Protein AF-A0A5U8SWE3-F1 (afdb_monomer)

pLDDT: mean 83.58, std 8.42, range [52.34, 95.69]

Radius of gyration: 22.62 Å; Cα contacts (8 Å, |Δi|>4): 254; chains: 1; bounding box: 53×49×61 Å

InterPro domains:
  IPR004668 Anaerobic c4-dicarboxylate membrane transporter [PF03605] (1-271)
  IPR004668 Anaerobic c4-dicarboxylate membrane transporter [PTHR36106] (1-277)
  IPR004668 Anaerobic c4-dicarboxylate membrane transporter [TIGR00770] (1-278)

Organism: NCBI:txid149386

Structure (mmCIF, N/CA/C/O backbone):
data_AF-A0A5U8SWE3-F1
#
_entry.id   AF-A0A5U8SWE3-F1
#
loop_
_atom_site.group_PDB
_atom_site.id
_atom_site.type_symbol
_atom_site.label_atom_id
_atom_site.label_alt_id
_atom_site.label_comp_id
_atom_site.label_asym_id
_atom_site.label_entity_id
_atom_site.label_seq_id
_atom_site.pdbx_PDB_ins_code
_atom_site.Cartn_x
_atom_site.Cartn_y
_atom_site.Cartn_z
_atom_site.occupancy
_atom_site.B_iso_or_equiv
_atom_site.auth_seq_id
_atom_site.auth_comp_id
_atom_site.auth_asym_id
_atom_site.auth_atom_id
_atom_site.pdbx_PDB_model_num
ATOM 1 N N . THR A 1 1 ? 3.733 0.786 5.261 1.00 59.91 1 THR A N 1
ATOM 2 C CA . THR A 1 1 ? 3.456 -0.653 5.473 1.00 59.91 1 THR A CA 1
ATOM 3 C C . THR A 1 1 ? 1.971 -0.814 5.750 1.00 59.91 1 THR A C 1
ATOM 5 O O . THR A 1 1 ? 1.366 0.146 6.215 1.00 59.91 1 THR A O 1
ATOM 8 N N . GLY A 1 2 ? 1.366 -1.981 5.508 1.00 68.44 2 GLY A N 1
ATOM 9 C CA . GLY A 1 2 ? -0.046 -2.206 5.862 1.00 68.44 2 GLY A CA 1
ATOM 10 C C . GLY A 1 2 ? -0.281 -2.441 7.359 1.00 68.44 2 GLY A C 1
ATOM 11 O O . GLY A 1 2 ? -1.407 -2.628 7.799 1.00 68.44 2 GLY A O 1
ATOM 12 N N . HIS A 1 3 ? 0.768 -2.394 8.185 1.00 72.50 3 HIS A N 1
ATOM 13 C CA . HIS A 1 3 ? 0.654 -2.511 9.642 1.00 72.50 3 HIS A CA 1
ATOM 14 C C . HIS A 1 3 ? 0.093 -1.255 10.318 1.00 72.50 3 HIS A C 1
ATOM 16 O O . HIS A 1 3 ? -0.273 -1.309 11.488 1.00 72.50 3 HIS A O 1
ATOM 22 N N . VAL A 1 4 ? -0.037 -0.141 9.585 1.00 69.94 4 VAL A N 1
ATOM 23 C CA . VAL A 1 4 ? -0.706 1.073 10.087 1.00 69.94 4 VAL A CA 1
ATOM 24 C C . VAL A 1 4 ? -2.149 0.773 10.504 1.00 69.94 4 VAL A C 1
ATOM 26 O O . VAL A 1 4 ? -2.649 1.395 11.431 1.00 69.94 4 VAL A O 1
ATOM 29 N N . VAL A 1 5 ? -2.801 -0.232 9.908 1.00 83.19 5 VAL A N 1
ATOM 30 C CA . VAL A 1 5 ? -4.152 -0.650 10.309 1.00 83.19 5 VAL A CA 1
ATOM 31 C C . VAL A 1 5 ? -4.261 -1.002 11.791 1.00 83.19 5 VAL A C 1
ATOM 33 O O . VAL A 1 5 ? -5.300 -0.743 12.392 1.00 83.19 5 VAL A O 1
ATOM 36 N N . TYR A 1 6 ? -3.202 -1.527 12.416 1.00 80.00 6 TYR A N 1
ATOM 37 C CA . TYR A 1 6 ? -3.244 -1.963 13.812 1.00 80.00 6 TYR A CA 1
ATOM 38 C C . TYR A 1 6 ? -3.517 -0.817 14.786 1.00 80.00 6 TYR A C 1
ATOM 40 O O . TYR A 1 6 ? -4.146 -1.039 15.816 1.00 80.00 6 TYR A O 1
ATOM 48 N N . THR A 1 7 ? -3.128 0.414 14.443 1.00 77.12 7 THR A N 1
ATOM 49 C CA . THR A 1 7 ? -3.420 1.591 15.276 1.00 77.12 7 THR A CA 1
ATOM 50 C C . THR A 1 7 ? -4.877 2.046 15.157 1.00 77.12 7 THR A C 1
ATOM 52 O O . THR A 1 7 ? -5.377 2.742 16.036 1.00 77.12 7 THR A O 1
ATOM 55 N N . ILE A 1 8 ? -5.572 1.631 14.093 1.00 82.69 8 ILE A N 1
ATOM 56 C CA . ILE A 1 8 ? -6.956 2.011 13.782 1.00 82.69 8 ILE A CA 1
ATOM 57 C C . ILE A 1 8 ? -7.931 0.872 14.123 1.00 82.69 8 ILE A C 1
ATOM 59 O O . ILE A 1 8 ? -9.106 1.131 14.364 1.00 82.69 8 ILE A O 1
ATOM 63 N N . LEU A 1 9 ? -7.467 -0.380 14.223 1.00 85.50 9 LEU A N 1
ATOM 64 C CA . LEU A 1 9 ? -8.288 -1.537 14.607 1.00 85.50 9 LEU A CA 1
ATOM 65 C C . LEU A 1 9 ? -9.133 -1.309 15.877 1.00 85.50 9 LEU A C 1
ATOM 67 O O . LEU A 1 9 ? -10.315 -1.649 15.833 1.00 85.50 9 LEU A O 1
ATOM 71 N N . PRO A 1 10 ? -8.619 -0.696 16.967 1.00 83.00 10 PRO A N 1
ATOM 72 C CA . PRO A 1 10 ? -9.448 -0.385 18.134 1.00 83.00 10 PRO A CA 1
ATOM 73 C C . PRO A 1 10 ? -10.596 0.584 17.821 1.00 83.00 10 PRO A C 1
ATOM 75 O O . PRO A 1 10 ? -11.686 0.449 18.367 1.00 83.00 10 PRO A O 1
ATOM 78 N N . ILE A 1 11 ? -10.376 1.538 16.910 1.00 83.81 11 ILE A N 1
ATOM 79 C CA . ILE A 1 11 ? -11.398 2.497 16.464 1.00 83.81 11 ILE A CA 1
ATOM 80 C C . ILE A 1 11 ? -12.445 1.780 15.607 1.00 83.81 11 ILE A C 1
ATOM 82 O O . ILE A 1 11 ? -13.640 1.991 15.792 1.00 83.81 11 ILE A O 1
ATOM 86 N N . ILE A 1 12 ? -12.008 0.906 14.694 1.00 89.50 12 ILE A N 1
ATOM 87 C CA . ILE A 1 12 ? -12.901 0.088 13.860 1.00 89.50 12 ILE A CA 1
ATOM 88 C C . ILE A 1 12 ? -13.780 -0.801 14.742 1.00 89.50 12 ILE A C 1
ATOM 90 O O . ILE A 1 12 ? -14.986 -0.871 14.517 1.00 89.50 12 ILE A O 1
ATOM 94 N N . TYR A 1 13 ? -13.188 -1.438 15.755 1.00 88.69 13 TYR A N 1
ATOM 95 C CA . TYR A 1 13 ? -13.914 -2.240 16.734 1.00 88.69 13 TYR A CA 1
ATOM 96 C C . TYR A 1 13 ? -14.974 -1.410 17.464 1.00 88.69 13 TYR A C 1
ATOM 98 O O . TYR A 1 13 ? -16.144 -1.787 17.473 1.00 88.69 13 TYR A O 1
ATOM 106 N N . ASP A 1 14 ? -14.577 -0.264 18.024 1.00 84.94 14 ASP A N 1
ATOM 107 C CA . ASP A 1 14 ? -15.456 0.599 18.817 1.00 84.94 14 ASP A CA 1
ATOM 108 C C . ASP A 1 14 ? -16.644 1.130 17.998 1.00 84.94 14 ASP A C 1
ATOM 110 O O . ASP A 1 14 ? -17.794 1.073 18.437 1.00 84.94 14 ASP A O 1
ATOM 114 N N . VAL A 1 15 ? -16.395 1.580 16.766 1.00 88.06 15 VAL A N 1
ATOM 115 C CA . VAL A 1 15 ? -17.457 2.042 15.862 1.00 88.06 15 VAL A CA 1
ATOM 116 C C . VAL A 1 15 ? -18.375 0.888 15.458 1.00 88.06 15 VAL A C 1
ATOM 118 O O . VAL A 1 15 ? -19.592 1.068 15.423 1.00 88.06 15 VAL A O 1
ATOM 121 N N . ALA A 1 16 ? -17.829 -0.295 15.165 1.00 91.19 16 ALA A N 1
ATOM 122 C CA . ALA A 1 16 ? -18.631 -1.449 14.773 1.00 91.19 16 ALA A CA 1
ATOM 123 C C . ALA A 1 16 ? -19.549 -1.905 15.914 1.00 91.19 16 ALA A C 1
ATOM 125 O O . ALA A 1 16 ? -20.766 -1.974 15.730 1.00 91.19 16 ALA A O 1
ATOM 126 N N . ILE A 1 17 ? -18.990 -2.133 17.107 1.00 90.25 17 ILE A N 1
ATOM 127 C CA . ILE A 1 17 ? -19.740 -2.684 18.238 1.00 90.25 17 ILE A CA 1
ATOM 128 C C . ILE A 1 17 ? -20.852 -1.734 18.699 1.00 90.25 17 ILE A C 1
ATOM 130 O O . ILE A 1 17 ? -21.972 -2.177 18.951 1.00 90.25 17 ILE A O 1
ATOM 134 N N . LYS A 1 18 ? -20.601 -0.416 18.711 1.00 87.50 18 LYS A N 1
ATOM 135 C CA . LYS A 1 18 ? -21.603 0.604 19.069 1.00 87.50 18 LYS A CA 1
ATOM 136 C C . LYS A 1 18 ? -22.758 0.705 18.078 1.00 87.50 18 LYS A C 1
ATOM 138 O O . LYS A 1 18 ? -23.864 1.050 18.477 1.00 87.50 18 LYS A O 1
ATOM 143 N N . ASN A 1 19 ? -22.518 0.376 16.811 1.00 88.94 19 ASN A N 1
ATOM 144 C CA . ASN A 1 19 ? -23.557 0.294 15.785 1.00 88.94 19 ASN A CA 1
ATOM 145 C C . ASN A 1 19 ? -24.196 -1.103 15.697 1.00 88.94 19 ASN A C 1
ATOM 147 O O . ASN A 1 19 ? -24.904 -1.391 14.736 1.00 88.94 19 ASN A O 1
ATOM 151 N N . ASN A 1 20 ? -23.948 -1.980 16.678 1.00 89.31 20 ASN A N 1
ATOM 152 C CA . ASN A 1 2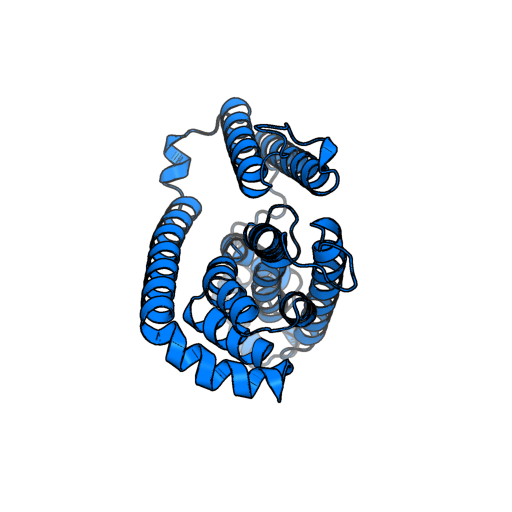0 ? -24.408 -3.369 16.691 1.00 89.31 20 ASN A CA 1
ATOM 153 C C . ASN A 1 20 ? -23.958 -4.176 15.454 1.00 89.31 20 ASN A C 1
ATOM 155 O O . ASN A 1 20 ? -24.620 -5.120 15.021 1.00 89.31 20 ASN A O 1
ATOM 159 N N . ILE A 1 21 ? -22.810 -3.808 14.880 1.00 91.56 21 ILE A N 1
ATOM 160 C CA . ILE A 1 21 ? -22.158 -4.523 13.784 1.00 91.56 21 ILE A CA 1
ATOM 161 C C . ILE A 1 21 ? -21.073 -5.408 14.388 1.00 91.56 21 ILE A C 1
ATOM 163 O O . ILE A 1 21 ? -20.239 -4.941 15.160 1.00 91.56 21 ILE A O 1
ATOM 167 N N . ARG A 1 22 ? -21.047 -6.681 13.986 1.00 93.50 22 ARG A N 1
ATOM 168 C CA . ARG A 1 22 ? -19.998 -7.633 14.366 1.00 93.50 22 ARG A CA 1
ATOM 169 C C . ARG A 1 22 ? -18.605 -7.092 13.976 1.00 93.50 22 ARG A C 1
ATOM 171 O O . ARG A 1 22 ? -18.342 -7.009 12.772 1.00 93.50 22 ARG A O 1
ATOM 178 N N . PRO A 1 23 ? -17.714 -6.747 14.929 1.00 92.19 23 PRO A N 1
ATOM 179 C CA . PRO A 1 23 ? -16.412 -6.130 14.639 1.00 92.19 23 PRO A CA 1
ATOM 180 C C . PRO A 1 23 ? -15.492 -6.953 13.734 1.00 92.19 23 PRO A C 1
ATOM 182 O O . PRO A 1 23 ? -14.748 -6.397 12.927 1.00 92.19 23 PRO A O 1
ATOM 185 N N . GLU A 1 24 ? -15.585 -8.280 13.798 1.00 91.44 24 GLU A N 1
ATOM 186 C CA . GLU A 1 24 ? -14.810 -9.215 12.982 1.00 91.44 24 GLU A CA 1
ATOM 187 C C . GLU A 1 24 ? -15.003 -8.962 11.478 1.00 91.44 24 GLU A C 1
ATOM 189 O O . GLU A 1 24 ? -14.089 -9.224 10.693 1.00 91.44 24 GLU A O 1
ATOM 194 N N . ARG A 1 25 ? -16.165 -8.418 11.072 1.00 93.62 25 ARG A N 1
ATOM 195 C CA . ARG A 1 25 ? -16.480 -8.097 9.674 1.00 93.62 25 ARG A CA 1
ATOM 196 C C . ARG A 1 25 ? -15.594 -6.952 9.140 1.00 93.62 25 ARG A C 1
ATOM 198 O O . ARG A 1 25 ? -14.780 -7.205 8.243 1.00 93.62 25 ARG A O 1
ATOM 205 N N . PRO A 1 26 ? -15.678 -5.707 9.652 1.00 92.69 26 PRO A N 1
ATOM 206 C CA . PRO A 1 26 ? -14.843 -4.613 9.163 1.00 92.69 26 PRO A CA 1
ATOM 207 C C . PRO A 1 26 ? -13.369 -4.771 9.544 1.00 92.69 26 PRO A C 1
ATOM 209 O O . PRO A 1 26 ? -12.508 -4.383 8.757 1.00 92.69 26 PRO A O 1
ATOM 212 N N . MET A 1 27 ? -13.044 -5.375 10.694 1.00 91.38 27 MET A N 1
ATOM 213 C CA . MET A 1 27 ? -11.648 -5.564 11.099 1.00 91.38 27 MET A CA 1
ATOM 214 C C . MET A 1 27 ? -10.898 -6.462 10.112 1.00 91.38 27 MET A C 1
ATOM 216 O O . MET A 1 27 ? -9.855 -6.052 9.605 1.00 91.38 27 MET A O 1
ATOM 220 N N . ALA A 1 28 ? -11.457 -7.623 9.749 1.00 90.25 28 ALA A N 1
ATOM 221 C CA . ALA A 1 28 ? -10.824 -8.525 8.786 1.00 90.25 28 ALA A CA 1
ATOM 222 C C . ALA A 1 28 ? -10.624 -7.864 7.410 1.00 90.25 28 ALA A C 1
ATOM 224 O O . ALA A 1 28 ? -9.530 -7.928 6.846 1.00 90.25 28 ALA A O 1
ATOM 225 N N . ALA A 1 29 ? -11.653 -7.185 6.890 1.00 91.44 29 ALA A N 1
ATOM 226 C CA . ALA A 1 29 ? -11.573 -6.488 5.607 1.00 91.44 29 ALA A CA 1
ATOM 227 C C . ALA A 1 29 ? -10.540 -5.347 5.638 1.00 91.44 29 ALA A C 1
ATOM 229 O O . ALA A 1 29 ? -9.754 -5.204 4.703 1.00 91.44 29 ALA A O 1
ATOM 230 N N . SER A 1 30 ? -10.481 -4.577 6.731 1.00 91.75 30 SER A N 1
ATOM 231 C CA . SER A 1 30 ? -9.529 -3.470 6.885 1.00 91.75 30 SER A CA 1
ATOM 232 C C . SER A 1 30 ? -8.072 -3.931 6.907 1.00 91.75 30 SER A C 1
ATOM 234 O O . SER A 1 30 ? -7.213 -3.277 6.315 1.00 91.75 30 SER A O 1
ATOM 236 N N . THR A 1 31 ? -7.779 -5.076 7.536 1.00 88.69 31 THR A N 1
ATOM 237 C CA . THR A 1 31 ? -6.419 -5.625 7.585 1.00 88.69 31 THR A CA 1
ATOM 238 C C . THR A 1 31 ? -5.931 -6.012 6.195 1.00 88.69 31 THR A C 1
ATOM 240 O O . THR A 1 31 ? -4.808 -5.676 5.823 1.00 88.69 31 THR A O 1
ATOM 243 N N . ILE A 1 32 ? -6.784 -6.665 5.402 1.00 88.19 32 ILE A N 1
ATOM 244 C CA . ILE A 1 32 ? -6.458 -7.012 4.016 1.00 88.19 32 ILE A CA 1
ATOM 245 C C . ILE A 1 32 ? -6.346 -5.751 3.156 1.00 88.19 32 ILE A C 1
ATOM 247 O O . ILE A 1 32 ? -5.344 -5.572 2.465 1.00 88.19 32 ILE A O 1
ATOM 251 N N . GLY A 1 33 ? -7.311 -4.834 3.260 1.00 89.69 33 GLY A N 1
ATOM 252 C CA . GLY A 1 33 ? -7.307 -3.579 2.509 1.00 89.69 33 GLY A CA 1
ATOM 253 C C . GLY A 1 33 ? -6.069 -2.724 2.778 1.00 89.69 33 GLY A C 1
ATOM 254 O O . GLY A 1 33 ? -5.515 -2.142 1.851 1.00 89.69 33 GLY A O 1
ATOM 255 N N . SER A 1 34 ? -5.561 -2.702 4.015 1.00 88.12 34 SER A N 1
ATOM 256 C CA . SER A 1 34 ? -4.336 -1.964 4.340 1.00 88.12 34 SER A CA 1
ATOM 257 C C . SER A 1 34 ? -3.087 -2.545 3.675 1.00 88.12 34 SER A C 1
ATOM 259 O O . SER A 1 34 ? -2.194 -1.789 3.293 1.00 88.12 34 SER A O 1
ATOM 261 N N . GLN A 1 35 ? -3.031 -3.867 3.484 1.00 84.75 35 GLN A N 1
ATOM 262 C CA . GLN A 1 35 ? -1.939 -4.500 2.742 1.00 84.75 35 GLN A CA 1
ATOM 263 C C . GLN A 1 35 ? -2.067 -4.251 1.236 1.00 84.75 35 GLN A C 1
ATOM 265 O O . GLN A 1 35 ? -1.078 -3.907 0.595 1.00 84.75 35 GLN A O 1
ATOM 270 N N . MET A 1 36 ? -3.281 -4.342 0.683 1.00 86.25 36 MET A N 1
ATOM 271 C CA . MET A 1 36 ? -3.533 -4.037 -0.731 1.00 86.25 36 MET A CA 1
ATOM 272 C C . MET A 1 36 ? -3.267 -2.560 -1.061 1.00 86.25 36 MET A C 1
ATOM 274 O O . MET A 1 36 ? -2.755 -2.235 -2.127 1.00 86.25 36 MET A O 1
ATOM 278 N N . GLY A 1 37 ? -3.507 -1.651 -0.112 1.00 86.88 37 GLY A N 1
ATOM 279 C CA . GLY A 1 37 ? -3.213 -0.225 -0.265 1.00 86.88 37 GLY A CA 1
ATOM 280 C C . GLY A 1 37 ? -1.735 0.096 -0.524 1.00 86.88 37 GLY A C 1
ATOM 281 O O . GLY A 1 37 ? -1.427 1.193 -0.988 1.00 86.88 37 GLY A O 1
ATOM 282 N N . ILE A 1 38 ? -0.812 -0.844 -0.274 1.00 83.75 38 ILE A N 1
ATOM 283 C CA . ILE A 1 38 ? 0.605 -0.674 -0.614 1.00 83.75 38 ILE A CA 1
ATOM 284 C C . ILE A 1 38 ? 0.779 -0.545 -2.129 1.00 83.75 38 ILE A C 1
ATOM 286 O O . ILE A 1 38 ? 1.538 0.312 -2.559 1.00 83.75 38 ILE A O 1
ATOM 290 N N . ILE A 1 39 ? 0.098 -1.339 -2.952 1.00 83.62 39 ILE A N 1
ATOM 291 C CA . ILE A 1 39 ? 0.295 -1.318 -4.415 1.00 83.62 39 ILE A CA 1
ATOM 292 C C . ILE A 1 39 ? -0.579 -0.275 -5.129 1.00 83.62 39 ILE A C 1
ATOM 294 O O . ILE A 1 39 ? -0.318 0.078 -6.276 1.00 83.62 39 ILE A O 1
ATOM 298 N N . ALA A 1 40 ? -1.570 0.286 -4.434 1.00 87.88 40 ALA A N 1
ATOM 299 C CA . ALA A 1 40 ? -2.480 1.314 -4.948 1.00 87.88 40 ALA A CA 1
ATOM 300 C C . ALA A 1 40 ? -2.079 2.752 -4.568 1.00 87.88 40 ALA A C 1
ATOM 302 O O . ALA A 1 40 ? -2.897 3.667 -4.653 1.00 87.88 40 ALA A O 1
ATOM 303 N N . SER A 1 41 ? -0.850 2.971 -4.091 1.00 86.69 41 SER A N 1
ATOM 304 C CA . SER A 1 41 ? -0.420 4.274 -3.576 1.00 86.69 41 SER A CA 1
ATOM 305 C C . SER A 1 41 ? 0.700 4.897 -4.414 1.00 86.69 41 SER A C 1
ATOM 307 O O . SER A 1 41 ? 1.705 4.230 -4.674 1.00 86.69 41 SER A O 1
ATOM 309 N N . PRO A 1 42 ? 0.604 6.197 -4.761 1.00 80.88 42 PRO A N 1
ATOM 310 C CA . PRO A 1 42 ? 1.641 6.887 -5.524 1.00 80.88 42 PRO A CA 1
ATOM 311 C C . PRO A 1 42 ? 2.937 7.121 -4.729 1.00 80.88 42 PRO A C 1
ATOM 313 O O . PRO A 1 42 ? 3.993 7.374 -5.297 1.00 80.88 42 PRO A O 1
ATOM 316 N N . VAL A 1 43 ? 2.886 7.024 -3.403 1.00 82.06 43 VAL A N 1
ATOM 317 C CA . VAL A 1 43 ? 4.071 7.136 -2.536 1.00 82.06 43 VAL A CA 1
ATOM 318 C C . VAL A 1 43 ? 4.617 5.768 -2.126 1.00 82.06 43 VAL A C 1
ATOM 320 O O . VAL A 1 43 ? 5.445 5.660 -1.223 1.00 82.06 43 VAL A O 1
ATOM 323 N N . SER A 1 44 ? 4.141 4.697 -2.763 1.00 84.75 44 SER A N 1
ATOM 324 C CA . SER A 1 44 ? 4.581 3.346 -2.453 1.00 84.75 44 SER A CA 1
ATOM 325 C C . SER A 1 44 ? 5.936 3.030 -3.060 1.00 84.75 44 SER A C 1
ATOM 327 O O . SER A 1 44 ? 6.122 3.066 -4.277 1.00 84.75 44 SER A O 1
ATOM 329 N N . VAL A 1 45 ? 6.857 2.606 -2.198 1.00 77.81 45 VAL A N 1
ATOM 330 C CA . VAL A 1 45 ? 8.155 2.079 -2.623 1.00 77.81 45 VAL A CA 1
ATOM 331 C C . VAL A 1 45 ? 7.977 0.851 -3.517 1.00 77.81 45 VAL A C 1
ATOM 333 O O . VAL A 1 45 ? 8.680 0.751 -4.506 1.00 77.81 45 VAL A O 1
ATOM 336 N N . ALA A 1 46 ? 7.012 -0.038 -3.245 1.00 82.19 46 ALA A N 1
ATOM 337 C CA . ALA A 1 46 ? 6.798 -1.233 -4.069 1.00 82.19 46 ALA A CA 1
ATOM 338 C C . ALA A 1 46 ? 6.420 -0.875 -5.519 1.00 82.19 46 ALA A C 1
ATOM 340 O O . ALA A 1 46 ? 7.019 -1.394 -6.457 1.00 82.19 46 ALA A O 1
ATOM 341 N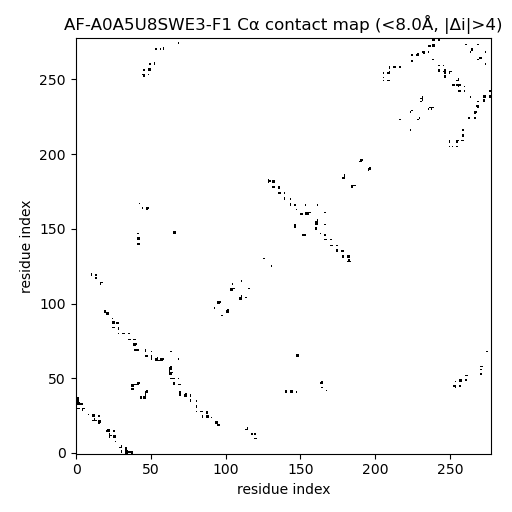 N . VAL A 1 47 ? 5.488 0.071 -5.691 1.00 86.06 47 VAL A N 1
ATOM 342 C CA . VAL A 1 47 ? 5.051 0.578 -7.007 1.00 86.06 47 VAL A CA 1
ATOM 343 C C . VAL A 1 47 ? 6.223 1.219 -7.745 1.00 86.06 47 VAL A C 1
ATOM 345 O O . VAL A 1 47 ? 6.481 0.926 -8.908 1.00 86.06 47 VAL A O 1
ATOM 348 N N . VAL A 1 48 ? 6.968 2.082 -7.058 1.00 82.12 48 VAL A N 1
ATOM 349 C CA . VAL A 1 48 ? 8.068 2.842 -7.659 1.00 82.12 48 VAL A CA 1
ATOM 350 C C . VAL A 1 48 ? 9.251 1.944 -8.004 1.00 82.12 48 VAL A C 1
ATOM 352 O O . VAL A 1 48 ? 9.851 2.115 -9.063 1.00 82.12 48 VAL A O 1
ATOM 355 N N . SER A 1 49 ? 9.569 0.977 -7.144 1.00 81.75 49 SER A N 1
ATOM 356 C CA . SER A 1 49 ? 10.583 -0.043 -7.405 1.00 81.75 49 SER A CA 1
ATOM 357 C C . SER A 1 49 ? 10.214 -0.879 -8.623 1.00 81.75 49 SER A C 1
ATOM 359 O O . SER A 1 49 ? 11.072 -1.080 -9.473 1.00 81.75 49 SER A O 1
ATOM 361 N N . LEU A 1 50 ? 8.952 -1.295 -8.759 1.00 86.31 50 LEU A N 1
ATOM 362 C CA . LEU A 1 50 ? 8.506 -2.051 -9.927 1.00 86.31 50 LEU A CA 1
ATOM 363 C C . LEU A 1 50 ? 8.630 -1.241 -11.224 1.00 86.31 50 LEU A C 1
ATOM 365 O O . LEU A 1 50 ? 9.180 -1.737 -12.202 1.00 86.31 50 LEU A O 1
ATOM 369 N N . VAL A 1 51 ? 8.183 0.020 -11.227 1.00 85.50 51 VAL A N 1
ATOM 370 C CA . VAL A 1 51 ? 8.329 0.915 -12.393 1.00 85.50 51 VAL A CA 1
ATOM 371 C C . VAL A 1 51 ? 9.801 1.122 -12.744 1.00 85.50 51 VAL A C 1
ATOM 373 O O . VAL A 1 51 ? 10.150 1.136 -13.919 1.00 85.50 51 VAL A O 1
ATOM 376 N N . ALA A 1 52 ? 10.676 1.255 -11.744 1.00 82.31 52 ALA A N 1
ATOM 377 C CA . ALA A 1 52 ? 12.112 1.382 -11.970 1.00 82.31 52 ALA A CA 1
ATOM 378 C C . ALA A 1 52 ? 12.726 0.094 -12.547 1.00 82.31 52 ALA A C 1
ATOM 380 O O . ALA A 1 52 ? 13.493 0.172 -13.499 1.00 82.31 52 ALA A O 1
ATOM 381 N N . MET A 1 53 ? 12.358 -1.079 -12.019 1.00 83.94 53 MET A N 1
ATOM 382 C CA . MET A 1 53 ? 12.830 -2.387 -12.501 1.00 83.94 53 MET A CA 1
ATOM 383 C C . MET A 1 53 ? 12.366 -2.690 -13.929 1.00 83.94 53 MET A C 1
ATOM 385 O O . MET A 1 53 ? 13.072 -3.360 -14.674 1.00 83.94 53 MET A O 1
ATOM 389 N N . LEU A 1 54 ? 11.191 -2.189 -14.316 1.00 84.38 54 LEU A N 1
ATOM 390 C CA . LEU A 1 54 ? 10.636 -2.334 -15.662 1.00 84.38 54 LEU A CA 1
ATOM 391 C C . LEU A 1 54 ? 10.990 -1.161 -16.593 1.00 84.38 54 LEU A C 1
ATOM 393 O O . LEU A 1 54 ? 10.559 -1.155 -17.744 1.00 84.38 54 LEU A O 1
ATOM 397 N N . GLY A 1 55 ? 11.754 -0.170 -16.122 1.00 77.25 55 GLY A N 1
ATOM 398 C CA . GLY A 1 55 ? 11.987 1.089 -16.836 1.00 77.25 55 GLY A CA 1
ATOM 399 C C . GLY A 1 55 ? 12.677 0.915 -18.189 1.00 77.25 55 GLY A C 1
ATOM 400 O O . GLY A 1 55 ? 12.328 1.604 -19.147 1.00 77.25 55 GLY A O 1
ATOM 401 N N . ASP A 1 56 ? 13.588 -0.053 -18.291 1.00 72.75 56 ASP A N 1
ATOM 402 C CA . ASP A 1 56 ? 14.325 -0.359 -19.523 1.00 72.75 56 ASP A CA 1
ATOM 403 C C . ASP A 1 56 ? 13.575 -1.328 -20.452 1.00 72.75 56 ASP A C 1
ATOM 405 O O . ASP A 1 56 ? 14.047 -1.636 -21.547 1.00 72.75 56 ASP A O 1
ATOM 409 N N . VAL A 1 57 ? 12.389 -1.799 -20.049 1.00 76.62 57 VAL A N 1
ATOM 410 C CA . VAL A 1 57 ? 11.613 -2.775 -20.813 1.00 76.62 57 VAL A CA 1
ATOM 411 C C . VAL A 1 57 ? 10.391 -2.121 -21.446 1.00 76.62 57 VAL A C 1
ATOM 413 O O . VAL A 1 57 ? 9.680 -1.326 -20.831 1.00 76.62 57 VAL A O 1
ATOM 416 N N . THR A 1 58 ? 10.129 -2.468 -22.706 1.00 75.62 58 THR A N 1
ATOM 417 C CA . THR A 1 58 ? 8.950 -1.986 -23.430 1.00 75.62 58 THR A CA 1
ATOM 418 C C . THR A 1 58 ? 7.860 -3.052 -23.454 1.00 75.62 58 THR A C 1
ATOM 420 O O . THR A 1 58 ? 8.100 -4.217 -23.765 1.00 75.62 58 THR A O 1
ATOM 423 N N . ILE A 1 59 ? 6.632 -2.644 -23.140 1.00 73.94 59 ILE A N 1
ATOM 424 C CA . ILE A 1 59 ? 5.416 -3.443 -23.286 1.00 73.94 59 ILE A CA 1
ATOM 425 C C . ILE A 1 59 ? 4.683 -2.878 -24.502 1.00 73.94 59 ILE A C 1
ATOM 427 O O . ILE A 1 59 ? 4.263 -1.722 -24.496 1.00 73.94 59 ILE A O 1
ATOM 431 N N . ASN A 1 60 ? 4.563 -3.664 -25.576 1.00 69.88 60 ASN A N 1
ATOM 432 C CA . ASN A 1 60 ? 3.957 -3.226 -26.844 1.00 69.88 60 ASN A CA 1
ATOM 433 C C . ASN A 1 60 ? 4.564 -1.917 -27.401 1.00 69.88 60 ASN A C 1
ATOM 435 O O . ASN A 1 60 ? 3.847 -1.048 -27.896 1.00 69.88 60 ASN A O 1
ATOM 439 N N . GLY A 1 61 ? 5.887 -1.752 -27.285 1.00 70.94 61 GLY A N 1
ATOM 440 C CA . GLY A 1 61 ? 6.603 -0.568 -27.778 1.00 70.94 61 GLY A CA 1
ATOM 441 C C . GLY A 1 61 ? 6.465 0.687 -26.908 1.00 70.94 61 GLY A C 1
ATOM 442 O O . GLY A 1 61 ? 6.936 1.749 -27.307 1.00 70.94 61 GLY A O 1
ATOM 443 N N . LYS A 1 62 ? 5.846 0.590 -25.723 1.00 75.69 62 LYS A N 1
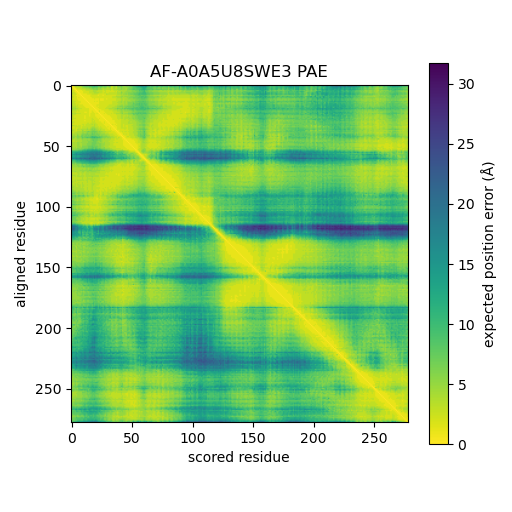ATOM 444 C CA . LYS A 1 62 ? 5.779 1.673 -24.731 1.00 75.69 62 LYS A CA 1
ATOM 445 C C . LYS A 1 62 ? 6.487 1.272 -23.443 1.00 75.69 62 LYS A C 1
ATOM 447 O O . LYS A 1 62 ? 6.353 0.140 -22.987 1.00 75.69 62 LYS A O 1
ATOM 452 N N . HIS A 1 63 ? 7.216 2.205 -22.842 1.00 78.94 63 HIS A N 1
ATOM 453 C CA . HIS A 1 63 ? 7.713 2.029 -21.480 1.00 78.94 63 HIS A CA 1
ATOM 454 C C . HIS A 1 63 ? 6.546 2.116 -20.503 1.00 78.94 63 HIS A C 1
ATOM 456 O O . HIS A 1 63 ? 5.669 2.966 -20.666 1.00 78.94 63 HIS A O 1
ATOM 462 N N . LEU A 1 64 ? 6.547 1.253 -19.489 1.00 81.38 64 LEU A N 1
ATOM 463 C CA . LEU A 1 64 ? 5.568 1.335 -18.416 1.00 81.38 64 LEU A CA 1
ATOM 464 C C . LEU A 1 64 ? 5.806 2.628 -17.632 1.00 81.38 64 LEU A C 1
ATOM 466 O O . LEU A 1 64 ? 6.836 2.781 -16.973 1.00 81.38 64 LEU A O 1
ATOM 470 N N . SER A 1 65 ? 4.862 3.564 -17.691 1.00 81.69 65 SER A N 1
ATOM 471 C CA . SER A 1 65 ? 4.936 4.746 -16.845 1.00 81.69 65 SER A CA 1
ATOM 472 C C . SER A 1 65 ? 4.402 4.450 -15.446 1.00 81.69 65 SER A C 1
ATOM 474 O O . SER A 1 65 ? 3.621 3.528 -15.206 1.00 81.69 65 SER A O 1
ATOM 476 N N . PHE A 1 66 ? 4.792 5.301 -14.503 1.00 82.19 66 PHE A N 1
ATOM 477 C CA . PHE A 1 66 ? 4.243 5.294 -13.153 1.00 82.19 66 PHE A CA 1
ATOM 478 C C . PHE A 1 66 ? 2.712 5.450 -13.135 1.00 82.19 66 PHE A C 1
ATOM 480 O O . PHE A 1 66 ? 2.032 4.814 -12.331 1.00 82.19 66 PHE A O 1
ATOM 487 N N . VAL A 1 67 ? 2.167 6.254 -14.053 1.00 84.81 67 VAL A N 1
ATOM 488 C CA . VAL A 1 67 ? 0.721 6.468 -14.184 1.00 84.81 67 VAL A CA 1
ATOM 489 C C . VAL A 1 67 ? 0.030 5.220 -14.723 1.00 84.81 67 VAL A C 1
ATOM 491 O O . VAL A 1 67 ? -1.026 4.862 -14.211 1.00 84.81 67 VAL A O 1
ATOM 494 N N . ASP A 1 68 ? 0.634 4.533 -15.696 1.00 87.06 68 ASP A N 1
ATOM 495 C CA . ASP A 1 68 ? 0.065 3.308 -16.272 1.00 87.06 68 ASP A CA 1
ATOM 496 C C . ASP A 1 68 ? -0.084 2.216 -15.211 1.00 87.06 68 ASP A C 1
ATOM 498 O O . ASP A 1 68 ? -1.132 1.580 -15.117 1.00 87.06 68 ASP A O 1
ATOM 502 N N . LEU A 1 69 ? 0.937 2.037 -14.364 1.00 87.00 69 LEU A N 1
ATOM 503 C CA . LEU A 1 69 ? 0.871 1.061 -13.280 1.00 87.00 69 LEU A CA 1
ATOM 504 C C . LEU A 1 69 ? -0.240 1.417 -12.282 1.00 87.00 69 LEU A C 1
ATOM 506 O O . LEU A 1 69 ? -1.057 0.563 -11.952 1.00 87.00 69 LEU A O 1
ATOM 510 N N . LEU A 1 70 ? -0.328 2.678 -11.846 1.00 88.75 70 LEU A N 1
ATOM 511 C CA . LEU A 1 70 ? -1.381 3.115 -10.922 1.00 88.75 70 LEU A CA 1
ATOM 512 C C . LEU A 1 70 ? -2.787 3.020 -11.527 1.00 88.75 70 LEU A C 1
ATOM 514 O O . LEU A 1 70 ? -3.737 2.697 -10.815 1.00 88.75 70 LEU A O 1
ATOM 518 N N . ALA A 1 71 ? -2.930 3.258 -12.832 1.00 90.00 71 ALA A N 1
ATOM 519 C CA . ALA A 1 71 ? -4.194 3.096 -13.545 1.00 90.00 71 ALA A CA 1
ATOM 520 C C . ALA A 1 71 ? -4.682 1.637 -13.554 1.00 90.00 71 ALA A C 1
ATOM 522 O O . ALA A 1 71 ? -5.877 1.400 -13.711 1.00 90.00 71 ALA A O 1
ATOM 523 N N . ILE A 1 72 ? -3.786 0.669 -13.343 1.00 88.75 72 ILE A N 1
ATOM 524 C CA . ILE A 1 72 ? -4.118 -0.752 -13.189 1.00 88.75 72 ILE A CA 1
ATOM 525 C C . ILE A 1 72 ? -4.306 -1.104 -11.708 1.00 88.75 72 ILE A C 1
ATOM 527 O O . ILE A 1 72 ? -5.310 -1.721 -11.337 1.00 88.75 72 ILE A O 1
ATOM 531 N N . THR A 1 73 ? -3.370 -0.711 -10.839 1.00 89.81 73 THR A N 1
ATOM 532 C CA . THR A 1 73 ? -3.355 -1.149 -9.435 1.00 89.81 73 THR A CA 1
ATOM 533 C C . THR A 1 73 ? -4.422 -0.468 -8.582 1.00 89.81 73 THR A C 1
ATOM 535 O O . THR A 1 73 ? -4.983 -1.115 -7.699 1.00 89.81 73 THR A O 1
ATOM 538 N N . ILE A 1 74 ? -4.767 0.801 -8.839 1.00 91.38 74 ILE A N 1
ATOM 539 C CA . ILE A 1 74 ? -5.803 1.511 -8.071 1.00 91.38 74 ILE A CA 1
ATOM 540 C C . ILE A 1 74 ? -7.190 0.895 -8.316 1.00 91.38 74 ILE A C 1
ATOM 542 O O . ILE A 1 74 ? -7.837 0.522 -7.331 1.00 91.38 74 ILE A O 1
ATOM 546 N N . PRO A 1 75 ? -7.670 0.726 -9.568 1.00 93.06 75 PRO A N 1
ATOM 547 C CA . PRO A 1 75 ? -8.986 0.138 -9.800 1.00 93.06 75 PRO A CA 1
ATOM 548 C C . PRO A 1 75 ? -9.066 -1.324 -9.363 1.00 93.06 75 PRO A C 1
ATOM 550 O O . PRO A 1 75 ? -10.047 -1.710 -8.732 1.00 93.06 75 PRO A O 1
ATOM 553 N N . SER A 1 76 ? -8.036 -2.132 -9.638 1.00 91.56 76 SER A N 1
ATOM 554 C CA . SER A 1 76 ? -8.004 -3.540 -9.211 1.00 91.56 76 SER A CA 1
ATOM 555 C C . SER A 1 76 ? -8.027 -3.674 -7.686 1.00 91.56 76 SER A C 1
ATOM 557 O O . SER A 1 76 ? -8.802 -4.467 -7.149 1.00 91.56 76 SER A O 1
ATOM 559 N N . THR A 1 77 ? -7.266 -2.837 -6.975 1.00 91.38 77 THR A N 1
ATOM 560 C CA . THR A 1 77 ? -7.283 -2.795 -5.510 1.00 91.38 77 THR A CA 1
ATOM 561 C C . THR A 1 77 ? -8.641 -2.359 -4.977 1.00 91.38 77 THR A C 1
ATOM 563 O O . THR A 1 77 ? -9.152 -2.976 -4.044 1.00 91.38 77 THR A O 1
ATOM 566 N N . LEU A 1 78 ? -9.262 -1.338 -5.576 1.00 92.31 78 LEU A N 1
ATOM 567 C CA . LEU A 1 78 ? -10.594 -0.884 -5.183 1.00 92.31 78 LEU A CA 1
ATOM 568 C C . LEU A 1 78 ? -11.636 -1.994 -5.364 1.00 92.31 78 LEU A C 1
ATOM 570 O O . LEU A 1 78 ? -12.399 -2.262 -4.439 1.00 92.31 78 LEU A O 1
ATOM 574 N N . ILE A 1 79 ? -11.638 -2.672 -6.514 1.00 93.94 79 ILE A N 1
ATOM 575 C CA . ILE A 1 79 ? -12.537 -3.801 -6.784 1.00 93.94 79 ILE A CA 1
ATOM 576 C C . ILE A 1 79 ? -12.305 -4.915 -5.759 1.00 93.94 79 ILE A C 1
ATOM 578 O O . ILE A 1 79 ? -13.262 -5.385 -5.151 1.00 93.94 79 ILE A O 1
ATOM 582 N N . GLY A 1 80 ? -11.052 -5.292 -5.495 1.00 92.00 80 GLY A N 1
ATOM 583 C CA . GLY A 1 80 ? -10.729 -6.320 -4.505 1.00 92.00 80 GLY A CA 1
ATOM 584 C C . GLY A 1 80 ? -11.177 -5.954 -3.084 1.00 92.00 80 GLY A C 1
ATOM 585 O O . GLY A 1 80 ? -11.751 -6.792 -2.385 1.00 92.00 80 GLY A O 1
ATOM 586 N N . ILE A 1 81 ? -10.997 -4.693 -2.676 1.00 91.62 81 ILE A N 1
ATOM 587 C CA . ILE A 1 81 ? -11.460 -4.180 -1.377 1.00 91.62 81 ILE A CA 1
ATOM 588 C C . ILE A 1 81 ? -12.994 -4.170 -1.298 1.00 91.62 81 ILE A C 1
ATOM 590 O O . ILE A 1 81 ? -13.561 -4.522 -0.263 1.00 91.62 81 ILE A O 1
ATOM 594 N N . LEU A 1 82 ? -13.688 -3.812 -2.380 1.00 92.31 82 LEU A N 1
ATOM 595 C CA . LEU A 1 82 ? -15.148 -3.874 -2.434 1.00 92.31 82 LEU A CA 1
ATOM 596 C C . LEU A 1 82 ? -15.642 -5.321 -2.350 1.00 92.31 82 LEU A C 1
ATOM 598 O O . LEU A 1 82 ? -16.528 -5.612 -1.549 1.00 92.31 82 LEU A O 1
ATOM 602 N N . CYS A 1 83 ? -15.035 -6.245 -3.098 1.00 93.25 83 CYS A N 1
ATOM 603 C CA . CYS A 1 83 ? -15.366 -7.667 -3.047 1.00 93.25 83 CYS A CA 1
ATOM 604 C C . CYS A 1 83 ? -15.176 -8.245 -1.639 1.00 93.25 83 CYS A C 1
ATOM 606 O O . CYS A 1 83 ? -16.083 -8.904 -1.128 1.00 93.25 83 CYS A O 1
ATOM 608 N N . ILE A 1 84 ? -14.041 -7.975 -0.981 1.00 91.69 84 ILE A N 1
ATOM 609 C CA . ILE A 1 84 ? -13.811 -8.475 0.380 1.00 91.69 84 ILE A CA 1
ATOM 610 C C . ILE A 1 84 ? -14.721 -7.792 1.403 1.00 91.69 84 ILE A C 1
ATOM 612 O O . ILE A 1 84 ? -15.173 -8.449 2.335 1.00 91.69 84 ILE A O 1
ATOM 616 N N . GLY A 1 85 ? -15.042 -6.508 1.221 1.00 90.62 85 GLY A N 1
ATOM 617 C CA . GLY A 1 85 ? -15.995 -5.785 2.061 1.00 90.62 85 GLY A CA 1
ATOM 618 C C . GLY A 1 85 ? -17.400 -6.382 1.979 1.00 90.62 85 GLY A C 1
ATOM 619 O O . GLY A 1 85 ? -17.994 -6.692 3.012 1.00 90.62 85 GLY A O 1
ATOM 620 N N . ILE A 1 86 ? -17.895 -6.620 0.760 1.00 91.56 86 ILE A N 1
ATOM 621 C CA . ILE A 1 86 ? -19.196 -7.255 0.504 1.00 91.56 86 ILE A CA 1
ATOM 622 C C . ILE A 1 86 ? -19.218 -8.664 1.091 1.00 91.56 86 ILE A C 1
ATOM 624 O O . ILE A 1 86 ? -20.134 -9.001 1.836 1.00 91.56 86 ILE A O 1
ATOM 628 N N . PHE A 1 87 ? -18.195 -9.475 0.815 1.00 92.19 87 PHE A N 1
ATOM 629 C CA . PHE A 1 87 ? -18.083 -10.816 1.384 1.00 92.19 87 PHE A CA 1
ATOM 630 C C . PHE A 1 87 ? -18.086 -10.785 2.920 1.00 92.19 87 PHE A C 1
ATOM 632 O O . PHE A 1 87 ? -18.799 -11.556 3.561 1.00 92.19 87 PHE A O 1
ATOM 639 N N . SER A 1 88 ? -17.329 -9.862 3.520 1.00 91.56 88 SER A N 1
ATOM 640 C CA . SER A 1 88 ? -17.219 -9.748 4.974 1.00 91.56 88 SER A CA 1
ATOM 641 C C . SER A 1 88 ? -18.530 -9.313 5.634 1.00 91.56 88 SER A C 1
ATOM 643 O O . SER A 1 88 ? -18.780 -9.683 6.779 1.00 91.56 88 SER A O 1
ATOM 645 N N . TRP A 1 89 ? -19.417 -8.604 4.926 1.00 86.94 89 TRP A N 1
ATOM 646 C CA . TRP A 1 89 ? -20.739 -8.234 5.446 1.00 86.94 89 TRP A CA 1
ATOM 647 C C . TRP A 1 89 ? -21.580 -9.466 5.812 1.00 86.94 89 TRP A C 1
ATOM 649 O O . TRP A 1 89 ? -22.265 -9.473 6.832 1.00 86.94 89 TRP A O 1
ATOM 659 N N . TYR A 1 90 ? -21.457 -10.546 5.042 1.00 88.06 90 TYR A N 1
ATOM 660 C CA . TYR A 1 90 ? -22.197 -11.790 5.266 1.00 88.06 90 TYR A CA 1
ATOM 661 C C . TYR A 1 90 ? -21.484 -12.765 6.215 1.00 88.06 90 TYR A C 1
ATOM 663 O O . TYR A 1 90 ? -21.944 -13.889 6.422 1.00 88.06 90 TYR A O 1
ATOM 671 N N . ARG A 1 91 ? -20.352 -12.368 6.811 1.00 89.00 91 ARG A N 1
ATOM 672 C CA . ARG A 1 91 ? -19.565 -13.247 7.678 1.00 89.00 91 ARG A CA 1
ATOM 673 C C . ARG A 1 91 ? -20.162 -13.326 9.083 1.00 89.00 91 ARG A C 1
ATOM 675 O O . ARG A 1 91 ? -20.218 -12.330 9.805 1.00 89.00 91 ARG A O 1
ATOM 682 N N . GLY A 1 92 ? -20.519 -14.540 9.498 1.00 87.75 92 GLY A N 1
ATOM 683 C CA . GLY A 1 92 ? -21.059 -14.820 10.829 1.00 87.75 92 GLY A CA 1
ATOM 684 C C . GLY A 1 92 ? -22.484 -14.294 11.026 1.00 87.75 92 GLY A C 1
ATOM 685 O O . GLY A 1 92 ? -23.008 -13.529 10.216 1.00 87.75 92 GLY A O 1
ATOM 686 N N . LYS A 1 93 ? -23.120 -14.710 12.123 1.00 91.50 93 LYS A N 1
ATOM 687 C CA . LYS A 1 93 ? -24.462 -14.240 12.492 1.00 91.50 93 LYS A CA 1
ATOM 688 C C . LYS A 1 93 ? -24.406 -12.778 12.932 1.00 91.50 93 LYS A C 1
ATOM 690 O O . LYS A 1 93 ? -23.396 -12.342 13.493 1.00 91.50 93 LYS A O 1
ATOM 695 N N . ASP A 1 94 ? -25.483 -12.037 12.701 1.00 92.38 94 ASP A N 1
ATOM 696 C CA . ASP A 1 94 ? -25.645 -10.717 13.315 1.00 92.38 94 ASP A CA 1
ATOM 697 C C . ASP A 1 94 ? -25.617 -10.854 14.845 1.00 92.38 94 ASP A C 1
ATOM 699 O O . ASP A 1 94 ? -25.982 -11.904 15.380 1.00 92.38 94 ASP A O 1
ATOM 703 N N . LEU A 1 95 ? -25.122 -9.832 15.548 1.00 91.94 95 LEU A N 1
ATOM 704 C CA . LEU A 1 95 ? -24.868 -9.913 16.993 1.00 91.94 95 LEU A CA 1
ATOM 705 C C . LEU A 1 95 ? -26.146 -10.198 17.794 1.00 91.94 95 LEU A C 1
ATOM 707 O O . LEU A 1 95 ? -26.120 -10.961 18.755 1.00 91.94 95 LEU A O 1
ATOM 711 N N . ASP A 1 96 ? -27.275 -9.638 17.372 1.00 91.50 96 ASP A N 1
ATOM 712 C CA . ASP A 1 96 ? -28.610 -9.874 17.932 1.00 91.50 96 ASP A CA 1
ATOM 713 C C . ASP A 1 96 ? -29.117 -11.310 17.710 1.00 91.50 96 ASP A C 1
ATOM 715 O O . ASP A 1 96 ? -29.905 -11.821 18.502 1.00 91.50 96 ASP A O 1
ATOM 719 N N . LYS A 1 97 ? -28.632 -11.983 16.662 1.00 92.31 97 LYS A N 1
ATOM 720 C CA . LYS A 1 97 ? -29.023 -13.348 16.271 1.00 92.31 97 LYS A CA 1
ATOM 721 C C . LYS A 1 97 ? -28.012 -14.414 16.686 1.00 92.31 97 LYS A C 1
ATOM 723 O O . LYS A 1 97 ? -28.214 -15.590 16.377 1.00 92.31 97 LYS A O 1
ATOM 728 N N . ASP A 1 98 ? -26.909 -14.032 17.322 1.00 94.44 98 ASP A N 1
ATOM 729 C CA . ASP A 1 98 ? -25.876 -14.955 17.779 1.00 94.44 98 ASP A CA 1
ATOM 730 C C . ASP A 1 98 ? -26.129 -15.389 19.237 1.00 94.44 98 ASP A C 1
ATOM 732 O O . ASP A 1 98 ? -25.908 -14.592 20.152 1.00 94.44 98 ASP A O 1
ATOM 736 N N . PRO A 1 99 ? -26.551 -16.646 19.491 1.00 93.69 99 PRO A N 1
ATOM 737 C CA . PRO A 1 99 ? -26.849 -17.122 20.842 1.00 93.69 99 PRO A CA 1
ATOM 738 C C . PRO A 1 99 ? -25.630 -17.107 21.770 1.00 93.69 99 PRO A C 1
ATOM 740 O O . PRO A 1 99 ? -25.774 -16.869 22.970 1.00 93.69 99 PRO A O 1
ATOM 743 N N . GLU A 1 100 ? -24.431 -17.337 21.230 1.00 93.25 100 GLU A N 1
ATOM 744 C CA . GLU A 1 100 ? -23.201 -17.334 22.018 1.00 93.25 100 GLU A CA 1
ATOM 745 C C . GLU A 1 100 ? -22.890 -15.907 22.474 1.00 93.25 100 GLU A C 1
ATOM 747 O O . GLU A 1 100 ? -22.700 -15.662 23.666 1.00 93.25 100 GLU A O 1
ATOM 752 N N . PHE A 1 101 ? -22.987 -14.937 21.561 1.00 92.69 101 PHE A N 1
ATOM 753 C CA . PHE A 1 101 ? -22.808 -13.527 21.897 1.00 92.69 101 PHE A CA 1
ATOM 754 C C . PHE A 1 101 ? -23.869 -13.030 22.886 1.00 92.69 101 PHE A C 1
ATOM 756 O O . PHE A 1 101 ? -23.522 -12.395 23.881 1.00 92.69 101 PHE A O 1
ATOM 763 N N . GLN A 1 102 ? -25.147 -13.363 22.671 1.00 93.94 102 GLN A N 1
ATOM 764 C CA . GLN A 1 102 ? -26.235 -12.984 23.580 1.00 93.94 102 GLN A CA 1
ATOM 765 C C . GLN A 1 102 ? -26.038 -13.563 24.987 1.00 93.94 102 GLN A C 1
ATOM 767 O O . GLN A 1 102 ? -26.195 -12.848 25.977 1.00 93.94 102 GLN A O 1
ATOM 772 N N . SER A 1 103 ? -25.628 -14.830 25.096 1.00 93.38 103 SER A N 1
ATOM 773 C CA . SER A 1 103 ? -25.328 -15.441 26.397 1.00 93.38 103 SER A CA 1
ATOM 774 C C . SER A 1 103 ? -24.090 -14.827 27.063 1.00 93.38 103 SER A C 1
ATOM 776 O O . SER A 1 103 ? -24.067 -14.660 28.284 1.00 93.38 103 SER A O 1
ATOM 778 N N . PHE A 1 104 ? -23.092 -14.410 26.276 1.00 91.44 104 PHE A N 1
ATOM 779 C CA . PHE A 1 104 ? -21.916 -13.704 26.773 1.00 91.44 104 PHE A CA 1
ATOM 780 C C . PHE A 1 104 ? -22.276 -12.330 27.352 1.00 91.44 104 PHE A C 1
ATOM 782 O O . PHE A 1 104 ? -21.894 -12.045 28.488 1.00 91.44 104 PHE A O 1
ATOM 789 N N . ILE A 1 105 ? -23.043 -11.501 26.632 1.00 92.88 105 ILE A N 1
ATOM 790 C CA . ILE A 1 105 ? -23.426 -10.147 27.079 1.00 92.88 105 ILE A CA 1
ATOM 791 C C . ILE A 1 105 ? -24.581 -10.127 28.091 1.00 92.88 105 ILE A C 1
ATOM 793 O O . ILE A 1 105 ? -24.886 -9.071 28.645 1.00 92.88 105 ILE A O 1
ATOM 797 N N . ALA A 1 106 ? -25.230 -11.267 28.351 1.00 92.56 106 ALA A N 1
ATOM 798 C CA . ALA A 1 106 ? -26.243 -11.382 29.400 1.00 92.56 106 ALA A CA 1
ATOM 799 C C . ALA A 1 106 ? -25.655 -11.103 30.794 1.00 92.56 106 ALA A C 1
ATOM 801 O O . ALA A 1 106 ? -26.352 -10.607 31.679 1.00 92.56 106 ALA A O 1
ATOM 802 N N . LYS A 1 107 ? -24.357 -11.378 30.990 1.00 94.56 107 LYS A N 1
ATOM 803 C CA . LYS A 1 107 ? -23.639 -11.024 32.218 1.00 94.56 107 LYS A CA 1
ATOM 804 C C . LYS A 1 107 ? -23.324 -9.517 32.221 1.00 94.56 107 LYS A C 1
ATOM 806 O O . LYS A 1 107 ? -22.656 -9.050 31.295 1.00 94.56 107 LYS A O 1
ATOM 811 N N . PRO A 1 108 ? -23.720 -8.750 33.258 1.00 89.62 108 PRO A N 1
ATOM 812 C CA . PRO A 1 108 ? -23.492 -7.301 33.314 1.00 89.62 108 PRO A CA 1
ATOM 813 C C . PRO A 1 108 ? -22.019 -6.894 33.168 1.00 89.62 108 PRO A C 1
ATOM 815 O O . PRO A 1 108 ? -21.714 -5.900 32.510 1.00 89.62 108 PRO A O 1
ATOM 818 N N . GLU A 1 109 ? -21.105 -7.683 33.736 1.00 90.12 109 GLU A N 1
ATOM 819 C CA . GLU A 1 109 ? -19.656 -7.469 33.632 1.00 90.12 109 GLU A CA 1
ATOM 820 C C . GLU A 1 109 ? -19.167 -7.563 32.182 1.00 90.12 109 GLU A C 1
ATOM 822 O O . GLU A 1 109 ? -18.491 -6.659 31.694 1.00 90.12 109 GLU A O 1
ATOM 827 N N . ASN A 1 110 ? -19.588 -8.601 31.457 1.00 89.06 110 ASN A N 1
ATOM 828 C CA . ASN A 1 110 ? -19.241 -8.802 30.050 1.00 89.06 110 ASN A CA 1
ATOM 829 C C . ASN A 1 110 ? -19.860 -7.728 29.155 1.00 89.06 110 ASN A C 1
ATOM 831 O O . ASN A 1 110 ? -19.217 -7.235 28.233 1.00 89.06 110 ASN A O 1
ATOM 835 N N . ARG A 1 111 ? -21.098 -7.315 29.445 1.00 87.94 111 ARG A N 1
ATOM 836 C CA . ARG A 1 111 ? -21.738 -6.211 28.726 1.00 87.94 111 ARG A CA 1
ATOM 837 C C . ARG A 1 111 ? -20.959 -4.911 28.900 1.00 87.94 111 ARG A C 1
ATOM 839 O O . ARG A 1 111 ? -20.767 -4.190 27.926 1.00 87.94 111 ARG A O 1
ATOM 846 N N . LYS A 1 112 ? -20.483 -4.627 30.116 1.00 86.69 112 LYS A N 1
ATOM 847 C CA . LYS A 1 112 ? -19.632 -3.466 30.403 1.00 86.69 112 LYS A CA 1
ATOM 848 C C . LYS A 1 112 ? -18.249 -3.593 29.762 1.00 86.69 112 LYS A C 1
ATOM 850 O O . LYS A 1 112 ? -17.697 -2.586 29.347 1.00 86.69 112 LYS A O 1
ATOM 855 N N . TYR A 1 113 ? -17.702 -4.798 29.640 1.00 83.81 113 TYR A N 1
ATOM 856 C CA . TYR A 1 113 ? -16.459 -5.029 28.903 1.00 83.81 113 TYR A CA 1
ATOM 857 C C . TYR A 1 113 ? -16.610 -4.737 27.399 1.00 83.81 113 TYR A C 1
ATOM 859 O O . TYR A 1 113 ? -15.745 -4.100 26.809 1.00 83.81 113 TYR A O 1
ATOM 867 N N . VAL A 1 114 ? -17.721 -5.162 26.787 1.00 84.81 114 VAL A N 1
ATOM 868 C CA . VAL A 1 114 ? -17.964 -5.020 25.339 1.00 84.81 114 VAL A CA 1
ATOM 869 C C . VAL A 1 114 ? -18.435 -3.614 24.945 1.00 84.81 114 VAL A C 1
ATOM 871 O O . VAL A 1 114 ? -17.990 -3.093 23.926 1.00 84.81 114 VAL A O 1
ATOM 874 N N . TYR A 1 115 ? -19.339 -3.016 25.729 1.00 83.69 115 TYR A N 1
ATOM 875 C CA . TYR A 1 115 ? -20.010 -1.743 25.420 1.00 83.69 115 TYR A CA 1
ATOM 876 C C . TYR A 1 115 ? -19.658 -0.594 26.374 1.00 83.69 115 TYR A C 1
ATOM 878 O O . TYR A 1 115 ? -20.213 0.496 26.238 1.00 83.69 115 TYR A O 1
ATOM 886 N N . GLY A 1 116 ? -18.818 -0.830 27.384 1.00 75.75 116 GLY A N 1
ATOM 887 C CA . GLY A 1 116 ? -18.391 0.223 28.305 1.00 75.75 116 GLY A CA 1
ATOM 888 C C . GLY A 1 116 ? -17.536 1.282 27.615 1.00 75.75 116 GLY A C 1
ATOM 889 O O . GLY A 1 116 ? -17.242 1.188 26.427 1.00 75.75 116 GLY A O 1
ATOM 890 N N . ASP A 1 117 ? -17.123 2.297 28.375 1.00 65.62 117 ASP A N 1
ATOM 891 C CA . ASP A 1 117 ? -16.269 3.375 27.873 1.00 65.62 117 ASP A CA 1
ATOM 892 C C . ASP A 1 117 ? -14.857 2.863 27.547 1.00 65.62 117 ASP A C 1
ATOM 894 O O . ASP A 1 117 ? -13.894 3.054 28.292 1.00 65.62 117 ASP A O 1
ATOM 898 N N . THR A 1 118 ? -14.701 2.241 26.382 1.00 56.50 118 THR A N 1
ATOM 899 C CA . THR A 1 118 ? -13.455 2.327 25.632 1.00 56.50 118 THR A CA 1
ATOM 900 C C . THR A 1 118 ? -13.153 3.809 25.429 1.00 56.50 118 THR A C 1
ATOM 902 O O . THR A 1 118 ? -14.054 4.616 25.214 1.00 56.50 118 THR A O 1
ATOM 905 N N . ALA A 1 119 ? -11.893 4.226 25.545 1.00 52.34 119 ALA A N 1
ATOM 906 C CA . ALA A 1 119 ? -11.506 5.611 25.295 1.00 52.34 119 ALA A CA 1
ATOM 907 C C . ALA A 1 119 ? -11.709 5.932 23.806 1.00 52.34 119 ALA A C 1
ATOM 909 O O . ALA A 1 119 ? -10.796 5.808 22.994 1.00 52.34 119 ALA A O 1
ATOM 910 N N . THR A 1 120 ? -12.926 6.306 23.432 1.00 54.91 120 THR A N 1
ATOM 911 C CA . THR A 1 120 ? -13.278 6.488 22.027 1.00 54.91 120 THR A CA 1
ATOM 912 C C . THR A 1 120 ? -12.745 7.832 21.575 1.00 54.91 120 THR A C 1
ATOM 914 O O . THR A 1 120 ? -12.843 8.835 22.288 1.00 54.91 120 THR A O 1
ATOM 917 N N . LEU A 1 121 ? -12.142 7.864 20.391 1.00 57.38 121 LEU A N 1
ATOM 918 C CA . LEU A 1 121 ? -11.838 9.129 19.721 1.00 57.38 121 LEU A CA 1
ATOM 919 C C . LEU A 1 121 ? -13.103 9.754 19.117 1.00 57.38 121 LEU A C 1
ATOM 921 O O . LEU A 1 121 ? -13.069 10.906 18.687 1.00 57.38 121 LEU A O 1
ATOM 925 N N . LEU A 1 122 ? -14.218 9.014 19.116 1.00 53.75 122 LEU A N 1
ATOM 926 C CA . LEU A 1 122 ? -15.530 9.510 18.739 1.00 53.75 122 LEU A CA 1
ATOM 927 C C . LEU A 1 122 ? -15.862 10.720 19.628 1.00 53.75 122 LEU A C 1
ATOM 929 O O . LEU A 1 122 ? -15.899 10.612 20.852 1.00 53.75 122 LEU A O 1
ATOM 933 N N . ASN A 1 123 ? -16.063 11.882 19.005 1.00 57.62 123 ASN A N 1
ATOM 934 C CA . ASN A 1 123 ? -16.307 13.180 19.653 1.00 57.62 123 ASN A CA 1
ATOM 935 C C . ASN A 1 123 ? -15.107 13.853 20.352 1.00 57.62 123 ASN A C 1
ATOM 937 O O . ASN A 1 123 ? -15.293 14.884 21.002 1.00 57.62 123 ASN A O 1
ATOM 941 N N . LYS A 1 124 ? -13.866 13.370 20.188 1.00 67.38 124 LYS A N 1
ATOM 942 C CA . LYS A 1 124 ? -12.684 14.147 20.603 1.00 67.38 124 LYS A CA 1
ATOM 943 C C . LYS A 1 124 ? -12.316 15.178 19.536 1.00 67.38 124 LYS A C 1
ATOM 945 O O . LYS A 1 124 ? -12.042 14.828 18.391 1.00 67.38 124 LYS A O 1
ATOM 950 N N . LYS A 1 125 ? -12.239 16.458 19.919 1.00 71.75 125 LYS A N 1
ATOM 951 C CA . LYS A 1 125 ? -11.629 17.490 19.067 1.00 71.75 125 LYS A CA 1
ATOM 952 C C . LYS A 1 125 ? -10.126 17.245 18.994 1.00 71.75 125 LYS A C 1
ATOM 954 O O . LYS A 1 125 ? -9.433 17.308 20.008 1.00 71.75 125 LYS A O 1
ATOM 959 N N . LEU A 1 126 ? -9.635 16.959 17.793 1.00 76.81 126 LEU A N 1
ATOM 960 C CA . LEU A 1 126 ? -8.202 16.862 17.544 1.00 76.81 126 LEU A CA 1
ATOM 961 C C . LEU A 1 126 ? -7.567 18.262 17.618 1.00 76.81 126 LEU A C 1
ATOM 963 O O . LEU A 1 126 ? -8.178 19.221 17.137 1.00 76.81 126 LEU A O 1
ATOM 967 N N . PRO A 1 127 ? -6.356 18.393 18.188 1.00 83.56 127 PRO A N 1
ATOM 968 C CA . PRO A 1 127 ? -5.596 19.637 18.149 1.00 83.56 127 PRO A CA 1
ATOM 969 C C . PRO A 1 127 ? -5.431 20.148 16.714 1.00 83.56 127 PRO A C 1
ATOM 971 O O . PRO A 1 127 ? -5.261 19.357 15.783 1.00 83.56 127 PRO A O 1
ATOM 974 N N . ALA A 1 128 ? -5.418 21.470 16.532 1.00 86.06 128 ALA A N 1
ATOM 975 C CA . ALA A 1 128 ? -5.184 22.080 15.220 1.00 86.06 128 ALA A CA 1
ATOM 976 C C . ALA A 1 128 ? -3.829 21.662 14.613 1.00 86.06 128 ALA A C 1
ATOM 978 O O . ALA A 1 128 ? -3.716 21.518 13.398 1.00 86.06 128 ALA A O 1
ATOM 979 N N . SER A 1 129 ? -2.830 21.377 15.455 1.00 87.94 129 SER A N 1
ATOM 980 C CA . SER A 1 129 ? -1.525 20.858 15.034 1.00 87.94 129 SER A CA 1
ATOM 981 C C . SER A 1 129 ? -1.621 19.514 14.301 1.00 87.94 129 SER A C 1
ATOM 983 O O . SER A 1 129 ? -0.899 19.301 13.331 1.00 87.94 129 SER A O 1
ATOM 985 N N . ASN A 1 130 ? -2.555 18.633 14.679 1.00 87.56 130 ASN A N 1
ATOM 986 C CA . ASN A 1 130 ? -2.759 17.353 13.993 1.00 87.56 130 ASN A CA 1
ATOM 987 C C . ASN A 1 130 ? -3.333 17.555 12.584 1.00 87.56 130 ASN A C 1
ATOM 989 O O . ASN A 1 130 ? -2.934 16.867 11.647 1.00 87.56 130 ASN A O 1
ATOM 993 N N . TRP A 1 131 ? -4.246 18.518 12.425 1.00 89.94 131 TRP A N 1
ATOM 994 C CA . TRP A 1 131 ? -4.777 18.895 11.113 1.00 89.94 131 TRP A CA 1
ATOM 995 C C . TRP A 1 131 ? -3.699 19.515 10.229 1.00 89.94 131 TRP A C 1
ATOM 997 O O . TRP A 1 131 ? -3.617 19.189 9.048 1.00 89.94 131 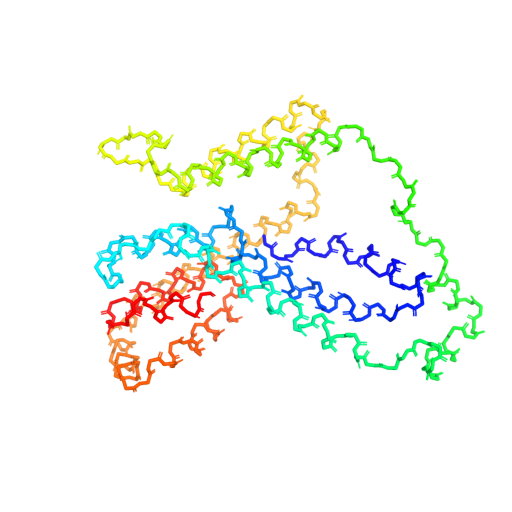TRP A O 1
ATOM 1007 N N . LEU A 1 132 ? -2.841 20.361 10.801 1.00 93.44 132 LEU A N 1
ATOM 1008 C CA . LEU A 1 132 ? -1.708 20.934 10.083 1.00 93.44 132 LEU A CA 1
ATOM 1009 C C . LEU A 1 132 ? -0.728 19.848 9.620 1.00 93.44 132 LEU A C 1
ATOM 1011 O O . LEU A 1 132 ? -0.361 19.830 8.447 1.00 93.44 132 LEU A O 1
ATOM 1015 N N . ALA A 1 133 ? -0.373 18.895 10.493 1.00 92.31 133 ALA A N 1
ATOM 1016 C CA . ALA A 1 133 ? 0.457 17.749 10.119 1.00 92.31 133 ALA A CA 1
ATOM 1017 C C . ALA A 1 133 ? -0.155 16.947 8.960 1.00 92.31 133 ALA A C 1
ATOM 1019 O O . ALA A 1 133 ? 0.540 16.603 8.004 1.00 92.31 133 ALA A O 1
ATOM 1020 N N . MET A 1 134 ? -1.463 16.678 9.032 1.00 92.56 134 MET A N 1
ATOM 1021 C CA . MET A 1 134 ? -2.200 15.966 7.989 1.00 92.56 134 MET A CA 1
ATOM 1022 C C . MET A 1 134 ? -2.135 16.711 6.652 1.00 92.56 134 MET A C 1
ATOM 1024 O O . MET A 1 134 ? -1.827 16.097 5.633 1.00 92.56 134 MET A O 1
ATOM 1028 N N . TRP A 1 135 ? -2.383 18.023 6.638 1.00 95.19 135 TRP A N 1
ATOM 1029 C CA . TRP A 1 135 ? -2.339 18.811 5.407 1.00 95.19 135 TRP A CA 1
ATOM 1030 C C . TRP A 1 135 ? -0.934 18.909 4.812 1.00 95.19 135 TRP A C 1
ATOM 1032 O O . TRP A 1 135 ? -0.802 18.791 3.597 1.00 95.19 135 TRP A O 1
ATOM 1042 N N . ILE A 1 136 ? 0.114 19.037 5.635 1.00 95.38 136 ILE A N 1
ATOM 1043 C CA . ILE A 1 136 ? 1.511 18.978 5.166 1.00 95.38 136 ILE A CA 1
ATOM 1044 C C . ILE A 1 136 ? 1.788 17.627 4.494 1.00 95.38 136 ILE A C 1
ATOM 1046 O O . ILE A 1 136 ? 2.364 17.574 3.406 1.00 95.38 136 ILE A O 1
ATOM 1050 N N . PHE A 1 137 ? 1.349 16.531 5.114 1.00 91.69 137 PHE A N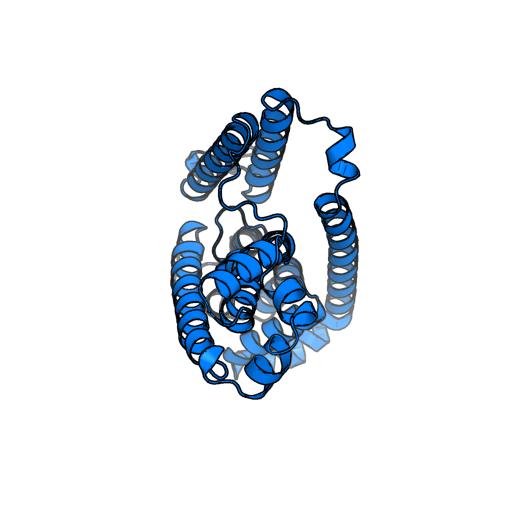 1
ATOM 1051 C CA . PHE A 1 137 ? 1.530 15.189 4.570 1.00 91.69 137 PHE A CA 1
ATOM 1052 C C . PHE A 1 137 ? 0.769 14.987 3.248 1.00 91.69 137 PHE A C 1
ATOM 1054 O O . PHE A 1 137 ? 1.354 14.518 2.271 1.00 91.69 137 PHE A O 1
ATOM 1061 N N . LEU A 1 138 ? -0.501 15.400 3.178 1.00 93.12 138 LEU A N 1
ATOM 1062 C CA . LEU A 1 138 ? -1.312 15.319 1.957 1.00 93.12 138 LEU A CA 1
ATOM 1063 C C . LEU A 1 138 ? -0.758 16.198 0.830 1.00 93.12 138 LEU A C 1
ATOM 1065 O O . LEU A 1 138 ? -0.712 15.756 -0.317 1.00 93.12 138 LEU A O 1
ATOM 1069 N N . ALA A 1 139 ? -0.290 17.408 1.145 1.00 95.38 139 ALA A N 1
ATOM 1070 C CA . ALA A 1 139 ? 0.358 18.283 0.173 1.00 95.38 139 ALA A CA 1
ATOM 1071 C C . ALA A 1 139 ? 1.639 17.643 -0.383 1.00 95.38 139 ALA A C 1
ATOM 1073 O O . ALA A 1 139 ? 1.848 17.646 -1.594 1.00 95.38 139 ALA A O 1
ATOM 1074 N N . SER A 1 140 ? 2.458 17.023 0.474 1.00 94.12 140 SER A N 1
ATOM 1075 C CA . SER A 1 140 ? 3.654 16.295 0.035 1.00 94.12 140 SER A CA 1
ATOM 1076 C C . SER A 1 140 ? 3.308 15.117 -0.883 1.00 94.12 140 SER A C 1
ATOM 1078 O O . SER A 1 140 ? 3.922 14.967 -1.939 1.00 94.12 140 SER A O 1
ATOM 1080 N N . ILE A 1 141 ? 2.268 14.335 -0.562 1.00 90.81 141 ILE A N 1
ATOM 1081 C CA . ILE A 1 141 ? 1.772 13.268 -1.450 1.00 90.81 141 ILE A CA 1
ATOM 1082 C C . ILE A 1 141 ? 1.348 13.835 -2.808 1.00 90.81 141 ILE A C 1
ATOM 1084 O O . ILE A 1 141 ? 1.721 13.274 -3.835 1.00 90.81 141 ILE A O 1
ATOM 1088 N N . ALA A 1 142 ? 0.593 14.935 -2.830 1.00 92.06 142 ALA A N 1
ATOM 1089 C CA . ALA A 1 142 ? 0.131 15.550 -4.072 1.00 92.06 142 ALA A CA 1
ATOM 1090 C C . ALA A 1 142 ? 1.302 16.035 -4.945 1.00 92.06 142 ALA A C 1
ATOM 1092 O O . ALA A 1 142 ? 1.301 15.818 -6.159 1.00 92.06 142 ALA A O 1
ATOM 1093 N N . VAL A 1 143 ? 2.332 16.628 -4.331 1.00 93.19 143 VAL A N 1
ATOM 1094 C CA . VAL A 1 143 ? 3.560 17.040 -5.026 1.00 93.19 143 VAL A CA 1
ATOM 1095 C C . VAL A 1 143 ? 4.293 15.827 -5.594 1.00 93.19 143 VAL A C 1
ATOM 1097 O O . VAL A 1 143 ? 4.603 15.804 -6.782 1.00 93.19 143 VAL A O 1
ATOM 1100 N N . VAL A 1 144 ? 4.518 14.789 -4.789 1.00 90.81 144 VAL A N 1
ATOM 1101 C CA . VAL A 1 144 ? 5.199 13.566 -5.237 1.00 90.81 144 VAL A CA 1
ATOM 1102 C C . VAL A 1 144 ? 4.431 12.868 -6.357 1.00 90.81 144 VAL A C 1
ATOM 1104 O O . VAL A 1 144 ? 5.035 12.464 -7.348 1.00 90.81 144 VAL A O 1
ATOM 1107 N N . ALA A 1 145 ? 3.108 12.756 -6.238 1.00 87.75 145 ALA A N 1
ATOM 1108 C CA . ALA A 1 145 ? 2.266 12.173 -7.275 1.00 87.75 145 ALA A CA 1
ATOM 1109 C C . ALA A 1 145 ? 2.356 12.975 -8.582 1.00 87.75 145 ALA A C 1
ATOM 1111 O O . ALA A 1 145 ? 2.472 12.383 -9.652 1.00 87.75 145 ALA A O 1
ATOM 1112 N N . SER A 1 146 ? 2.388 14.309 -8.499 1.00 90.25 146 SER A N 1
ATOM 1113 C CA . SER A 1 146 ? 2.563 15.189 -9.662 1.00 90.25 146 SER A CA 1
ATOM 1114 C C . SER A 1 146 ? 3.941 15.015 -10.313 1.00 90.25 146 SER A C 1
ATOM 1116 O O . SER A 1 146 ? 4.033 14.888 -11.530 1.00 90.25 146 SER A O 1
ATOM 1118 N N . LEU A 1 147 ? 5.012 14.934 -9.517 1.00 89.50 147 LEU A N 1
ATOM 1119 C CA . LEU A 1 147 ? 6.373 14.664 -10.004 1.00 89.50 147 LEU A CA 1
ATOM 1120 C C . LEU A 1 147 ? 6.515 13.261 -10.617 1.00 89.50 147 LEU A C 1
ATOM 1122 O O . LEU A 1 147 ? 7.300 13.072 -11.545 1.00 89.50 147 LEU A O 1
ATOM 1126 N N . GLY A 1 148 ? 5.755 12.285 -10.114 1.00 84.50 148 GLY A N 1
ATOM 1127 C CA . GLY A 1 148 ? 5.669 10.940 -10.684 1.00 84.50 148 GLY A CA 1
ATOM 1128 C C . GLY A 1 148 ? 4.879 10.888 -11.985 1.00 84.50 148 GLY A C 1
ATOM 1129 O O . GLY A 1 148 ? 5.273 10.178 -12.909 1.00 84.50 148 GLY A O 1
ATOM 1130 N N . ALA A 1 149 ? 3.798 11.662 -12.082 1.00 85.19 149 ALA A N 1
ATOM 1131 C CA . ALA A 1 149 ? 2.985 11.756 -13.289 1.00 85.19 149 ALA A CA 1
ATOM 1132 C C . ALA A 1 149 ? 3.700 12.505 -14.422 1.00 85.19 149 ALA A C 1
ATOM 1134 O O . ALA A 1 149 ? 3.578 12.136 -15.589 1.00 85.19 149 ALA A O 1
ATOM 1135 N N . PHE A 1 150 ? 4.476 13.536 -14.084 1.00 86.62 150 PHE A N 1
ATOM 1136 C CA . PHE A 1 150 ? 5.130 14.414 -15.047 1.00 86.62 150 PHE A CA 1
ATOM 1137 C C . PHE A 1 150 ? 6.645 14.376 -14.869 1.00 86.62 150 PHE A C 1
ATOM 1139 O O . PHE A 1 150 ? 7.234 15.144 -14.108 1.00 86.62 150 PHE A O 1
ATOM 1146 N N . SER A 1 151 ? 7.299 13.500 -15.633 1.00 82.69 151 SER A N 1
ATOM 1147 C CA . SER A 1 151 ? 8.746 13.280 -15.548 1.00 82.69 151 SER A CA 1
ATOM 1148 C C . SER A 1 151 ? 9.589 14.539 -15.782 1.00 82.69 151 SER A C 1
ATOM 1150 O O . SER A 1 151 ? 10.684 14.616 -15.231 1.00 82.69 151 SER A O 1
ATOM 1152 N N . TRP A 1 152 ? 9.076 15.508 -16.546 1.00 85.25 152 TRP A N 1
ATOM 1153 C CA . TRP A 1 152 ? 9.718 16.786 -16.869 1.00 85.25 152 TRP A CA 1
ATOM 1154 C C . TRP A 1 152 ? 9.696 17.809 -15.723 1.00 85.25 152 TRP A C 1
ATOM 1156 O O . TRP A 1 152 ? 10.481 18.750 -15.746 1.00 85.25 152 TRP A O 1
ATOM 1166 N N . LEU A 1 153 ? 8.838 17.628 -14.710 1.00 89.81 153 LEU A N 1
ATOM 1167 C CA . LEU A 1 153 ? 8.860 18.453 -13.495 1.00 89.81 153 LEU A CA 1
ATOM 1168 C C . LEU A 1 153 ? 10.006 18.062 -12.553 1.00 89.81 153 LEU A C 1
ATOM 1170 O O . LEU A 1 153 ? 10.332 18.803 -11.625 1.00 89.81 153 LEU A O 1
ATOM 1174 N N . ARG A 1 154 ? 10.599 16.878 -12.749 1.00 90.81 154 ARG A N 1
ATOM 1175 C CA . ARG A 1 154 ? 11.688 16.394 -11.903 1.00 90.81 154 ARG A CA 1
ATOM 1176 C C . ARG A 1 154 ? 12.997 17.085 -12.295 1.00 90.81 154 ARG A C 1
ATOM 1178 O O . ARG A 1 154 ? 13.293 17.172 -13.487 1.00 90.81 154 ARG A O 1
ATOM 1185 N N . PRO A 1 155 ? 13.814 17.510 -11.314 1.00 89.12 155 PRO A N 1
ATOM 1186 C CA . PRO A 1 155 ? 15.146 18.034 -11.582 1.00 89.12 155 PRO A CA 1
ATOM 1187 C C . PRO A 1 155 ? 15.973 17.048 -12.409 1.00 89.12 155 PRO A C 1
ATOM 1189 O O . PRO A 1 155 ? 15.922 15.839 -12.166 1.00 89.12 155 PRO A O 1
ATOM 1192 N N . VAL A 1 156 ? 16.729 17.566 -13.374 1.00 89.75 156 VAL A N 1
ATOM 1193 C CA . VAL A 1 156 ? 17.586 16.769 -14.256 1.00 89.75 156 VAL A CA 1
ATOM 1194 C C . VAL A 1 156 ? 19.029 16.893 -13.788 1.00 89.75 156 VAL A C 1
ATOM 1196 O O . VAL A 1 156 ? 19.558 17.997 -13.693 1.00 89.75 156 VAL A O 1
ATOM 1199 N N . PHE A 1 157 ? 19.659 15.751 -13.535 1.00 86.19 157 PHE A N 1
ATOM 1200 C CA . PHE A 1 157 ? 21.085 15.632 -13.245 1.00 86.19 157 PHE A CA 1
ATOM 1201 C C . PHE A 1 157 ? 21.686 14.664 -14.265 1.00 86.19 157 PHE A C 1
ATOM 1203 O O . PHE A 1 157 ? 21.066 13.654 -14.593 1.00 86.19 157 PHE A O 1
ATOM 1210 N N . ASP A 1 158 ? 22.844 14.999 -14.835 1.00 85.69 158 ASP A N 1
ATOM 1211 C CA . ASP A 1 158 ? 23.523 14.178 -15.853 1.00 85.69 158 ASP A CA 1
ATOM 1212 C C . ASP A 1 158 ? 22.619 13.765 -17.034 1.00 85.69 158 ASP A C 1
ATOM 1214 O O . ASP A 1 158 ? 22.662 12.643 -17.539 1.00 85.69 158 ASP A O 1
ATOM 1218 N N . GLY A 1 159 ? 21.737 14.677 -17.458 1.00 83.50 159 GLY A N 1
ATOM 1219 C CA . GLY A 1 159 ? 20.806 14.457 -18.569 1.00 83.50 159 GLY A CA 1
ATOM 1220 C C . GLY A 1 159 ? 19.637 13.514 -18.263 1.00 83.50 159 GLY A C 1
ATOM 1221 O O . GLY A 1 159 ? 18.822 13.264 -19.151 1.00 83.50 159 GLY A O 1
ATOM 1222 N N . LYS A 1 160 ? 19.504 13.013 -17.026 1.00 83.44 160 LYS A N 1
ATOM 1223 C CA . LYS A 1 160 ? 18.395 12.150 -16.602 1.00 83.44 160 LYS A CA 1
ATOM 1224 C C . LYS A 1 160 ? 17.571 12.802 -15.484 1.00 83.44 160 LYS A C 1
ATOM 1226 O O . LYS A 1 160 ? 18.134 13.358 -14.540 1.00 83.44 160 LYS A O 1
ATOM 1231 N N . PRO A 1 161 ? 16.230 12.741 -15.548 1.00 85.44 161 PRO A N 1
ATOM 1232 C CA . PRO A 1 161 ? 15.393 13.170 -14.436 1.00 85.44 161 PRO A CA 1
ATOM 1233 C C . PRO A 1 161 ? 15.682 12.349 -13.174 1.00 85.44 161 PRO A C 1
ATOM 1235 O O . PRO A 1 161 ? 15.874 11.133 -13.252 1.00 85.44 161 PRO A O 1
ATOM 1238 N N . LEU A 1 162 ? 15.649 12.998 -12.010 1.00 88.25 162 LEU A N 1
ATOM 1239 C CA . LEU A 1 162 ? 15.868 12.358 -10.714 1.00 88.25 162 LEU A CA 1
ATOM 1240 C C . LEU A 1 162 ? 14.939 11.145 -10.520 1.00 88.25 162 LEU A C 1
ATOM 1242 O O . LEU A 1 162 ? 13.743 11.210 -10.824 1.00 88.25 162 LEU A O 1
ATOM 1246 N N . SER A 1 163 ? 15.465 10.034 -9.994 1.00 84.69 163 SER A N 1
ATOM 1247 C CA . SER A 1 163 ? 14.671 8.816 -9.788 1.00 84.69 163 SER A CA 1
ATOM 1248 C C . SER A 1 163 ? 13.508 9.059 -8.821 1.00 84.69 163 SER A C 1
ATOM 1250 O O . SER A 1 163 ? 13.614 9.833 -7.868 1.00 84.69 163 SER A O 1
ATOM 1252 N N . MET A 1 164 ? 12.384 8.370 -9.037 1.00 84.69 164 MET A N 1
ATOM 1253 C CA . MET A 1 164 ? 11.217 8.512 -8.156 1.00 84.69 164 MET A CA 1
ATOM 1254 C C . MET A 1 164 ? 11.499 8.060 -6.719 1.00 84.69 164 MET A C 1
ATOM 1256 O O . MET A 1 164 ? 10.918 8.607 -5.786 1.00 84.69 164 MET A O 1
ATOM 1260 N N . VAL A 1 165 ? 12.440 7.128 -6.530 1.00 83.25 165 VAL A N 1
ATOM 1261 C CA . VAL A 1 165 ? 12.916 6.716 -5.203 1.00 83.25 165 VAL A CA 1
ATOM 1262 C C . VAL A 1 165 ? 13.506 7.912 -4.450 1.00 83.25 165 VAL A C 1
ATOM 1264 O O . VAL A 1 165 ? 13.103 8.182 -3.320 1.00 83.25 165 VAL A O 1
ATOM 1267 N N . LEU A 1 166 ? 14.406 8.667 -5.089 1.00 87.38 166 LEU A N 1
ATOM 1268 C CA . LEU A 1 166 ? 15.036 9.843 -4.484 1.00 87.38 166 LEU A CA 1
ATOM 1269 C C . LEU A 1 166 ? 14.038 10.989 -4.288 1.00 87.38 166 LEU A C 1
ATOM 1271 O O . LEU A 1 166 ? 14.041 11.622 -3.235 1.00 87.38 166 LEU A O 1
ATOM 1275 N N . VAL A 1 167 ? 13.142 11.221 -5.256 1.00 89.81 167 VAL A N 1
ATOM 1276 C CA . VAL A 1 167 ? 12.067 12.221 -5.129 1.00 89.81 167 VAL A CA 1
ATOM 1277 C C . VAL A 1 167 ? 11.222 11.944 -3.882 1.00 89.81 167 VAL A C 1
ATOM 1279 O O . VAL A 1 167 ? 11.050 12.831 -3.049 1.00 89.81 167 VAL A O 1
ATOM 1282 N N . ILE A 1 168 ? 10.7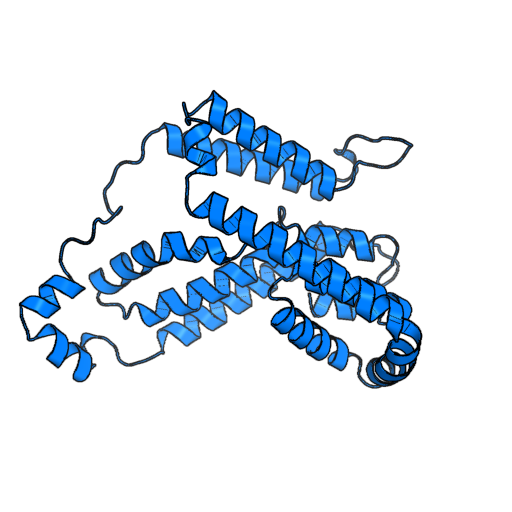43 10.708 -3.702 1.00 88.44 168 ILE A N 1
ATOM 1283 C CA . ILE A 1 168 ? 9.945 10.330 -2.528 1.00 88.44 168 ILE A CA 1
ATOM 1284 C C . ILE A 1 168 ? 10.734 10.547 -1.239 1.00 88.44 168 ILE A C 1
ATOM 1286 O O . ILE A 1 168 ? 10.208 11.148 -0.308 1.00 88.44 168 ILE A O 1
ATOM 1290 N N . GLN A 1 169 ? 11.989 10.097 -1.176 1.00 89.38 169 GLN A N 1
ATOM 1291 C CA . GLN A 1 169 ? 12.817 10.256 0.021 1.00 89.38 169 GLN A CA 1
ATOM 1292 C C . GLN A 1 169 ? 12.974 11.729 0.414 1.00 89.38 169 GLN A C 1
ATOM 1294 O O . GLN A 1 169 ? 12.728 12.075 1.569 1.00 89.38 169 GLN A O 1
ATOM 1299 N N . ILE A 1 170 ? 13.306 12.603 -0.541 1.00 93.00 170 ILE A N 1
ATOM 1300 C CA . ILE A 1 170 ? 13.481 14.041 -0.299 1.00 93.00 170 ILE A CA 1
ATOM 1301 C C . ILE A 1 170 ? 12.182 14.662 0.224 1.00 93.00 170 ILE A C 1
ATOM 1303 O O . ILE A 1 170 ? 12.192 15.320 1.263 1.00 93.00 170 ILE A O 1
ATOM 1307 N N . PHE A 1 171 ? 11.051 14.431 -0.448 1.00 93.31 171 PHE A N 1
ATOM 1308 C CA . PHE A 1 171 ? 9.779 15.060 -0.081 1.00 93.31 171 PHE A CA 1
ATOM 1309 C C . PHE A 1 171 ? 9.140 14.473 1.184 1.00 93.31 171 PHE A C 1
ATOM 1311 O O . PHE A 1 171 ? 8.477 15.205 1.922 1.00 93.31 171 PHE A O 1
ATOM 1318 N N . MET A 1 172 ? 9.349 13.188 1.482 1.00 91.88 172 MET A N 1
ATOM 1319 C CA . MET A 1 172 ? 8.885 12.579 2.735 1.00 91.88 172 MET A CA 1
ATOM 1320 C C . MET A 1 172 ? 9.717 13.057 3.931 1.00 91.88 172 MET A C 1
ATOM 1322 O O . MET A 1 172 ? 9.147 13.371 4.976 1.00 91.88 172 MET A O 1
ATOM 1326 N N . LEU A 1 173 ? 11.043 13.179 3.780 1.00 93.44 173 LEU A N 1
ATOM 1327 C CA . LEU A 1 173 ? 11.907 13.764 4.812 1.00 93.44 173 LEU A CA 1
ATOM 1328 C C . LEU A 1 173 ? 11.600 15.249 5.021 1.00 93.44 173 LEU A C 1
ATOM 1330 O O . LEU A 1 173 ? 11.487 15.689 6.164 1.00 93.44 173 LEU A O 1
ATOM 1334 N N . LEU A 1 174 ? 11.395 16.003 3.936 1.00 95.69 174 LEU A N 1
ATOM 1335 C CA . LEU A 1 174 ? 10.978 17.401 3.997 1.00 95.69 174 LEU A CA 1
ATOM 1336 C C . LEU A 1 174 ? 9.634 17.541 4.716 1.00 95.69 174 LEU A C 1
ATOM 1338 O O . LEU A 1 174 ? 9.526 18.337 5.640 1.00 95.69 174 LEU A O 1
ATOM 1342 N N . ALA A 1 175 ? 8.627 16.739 4.357 1.00 94.69 175 ALA A N 1
ATOM 1343 C CA . ALA A 1 175 ? 7.339 16.748 5.046 1.00 94.69 175 ALA A CA 1
ATOM 1344 C C . ALA A 1 175 ? 7.499 16.453 6.542 1.00 94.69 175 ALA A C 1
ATOM 1346 O O . ALA A 1 175 ? 6.948 17.179 7.363 1.00 94.69 175 ALA A O 1
ATOM 1347 N N . GLY A 1 176 ? 8.303 15.450 6.908 1.00 92.81 176 GLY A N 1
ATOM 1348 C CA . GLY A 1 176 ? 8.619 15.152 8.306 1.00 92.81 176 GLY A CA 1
ATOM 1349 C C . GLY A 1 176 ? 9.263 16.335 9.037 1.00 92.81 176 GLY A C 1
ATOM 1350 O O . GLY A 1 176 ? 8.848 16.668 10.147 1.00 92.81 176 GLY A O 1
ATOM 1351 N N . ALA A 1 177 ? 10.219 17.015 8.400 1.00 94.31 177 ALA A N 1
ATOM 1352 C CA . ALA A 1 177 ? 10.857 18.208 8.951 1.00 94.31 177 ALA A CA 1
ATOM 1353 C C . ALA A 1 177 ? 9.853 19.357 9.150 1.00 94.31 177 ALA A C 1
ATOM 1355 O O . ALA A 1 177 ? 9.807 19.945 10.228 1.00 94.31 177 ALA A O 1
ATOM 1356 N N . LEU A 1 178 ? 9.004 19.636 8.155 1.00 95.19 178 LEU A N 1
ATOM 1357 C CA . LEU A 1 178 ? 7.965 20.667 8.251 1.00 95.19 178 LEU A CA 1
ATOM 1358 C C . LEU A 1 178 ? 6.943 20.335 9.346 1.00 95.19 178 LEU A C 1
ATOM 1360 O O . LEU A 1 178 ? 6.559 21.221 10.103 1.00 95.19 178 LEU A O 1
ATOM 1364 N N . ILE A 1 179 ? 6.538 19.067 9.484 1.00 94.19 179 ILE A N 1
ATOM 1365 C CA . ILE A 1 179 ? 5.649 18.636 10.570 1.00 94.19 179 ILE A CA 1
ATOM 1366 C C . ILE A 1 179 ? 6.297 18.941 11.922 1.00 94.19 179 ILE A C 1
ATOM 1368 O O . ILE A 1 179 ? 5.652 19.552 12.767 1.00 94.19 179 ILE A O 1
ATOM 1372 N N . ILE A 1 180 ? 7.567 18.586 12.134 1.00 92.81 180 ILE A N 1
ATOM 1373 C CA . ILE A 1 180 ? 8.264 18.875 13.399 1.00 92.81 180 ILE A CA 1
ATOM 1374 C C . ILE A 1 180 ? 8.311 20.383 13.676 1.00 92.81 180 ILE A C 1
ATOM 1376 O O . ILE A 1 180 ? 7.982 20.796 14.786 1.00 92.81 180 ILE A O 1
ATOM 1380 N N . ILE A 1 181 ? 8.667 21.190 12.671 1.00 93.00 181 ILE A N 1
ATOM 1381 C CA . ILE A 1 181 ? 8.806 22.648 12.796 1.00 93.00 181 ILE A CA 1
ATOM 1382 C C . ILE A 1 181 ? 7.465 23.324 13.111 1.00 93.00 181 ILE A C 1
ATOM 1384 O O . ILE A 1 181 ? 7.421 24.222 13.944 1.00 93.00 181 ILE A O 1
ATOM 1388 N N . PHE A 1 182 ? 6.374 22.908 12.464 1.00 93.81 182 PHE A N 1
ATOM 1389 C CA . PHE A 1 182 ? 5.091 23.614 12.551 1.00 93.81 182 PHE A CA 1
ATOM 1390 C C . PHE A 1 182 ? 4.100 23.041 13.571 1.00 93.81 182 PHE A C 1
ATOM 1392 O O . PHE A 1 182 ? 3.058 23.650 13.805 1.00 93.81 182 PHE A O 1
ATOM 1399 N N . THR A 1 183 ? 4.369 21.874 14.164 1.00 90.19 183 THR A N 1
ATOM 1400 C CA . THR A 1 183 ? 3.424 21.209 15.089 1.00 90.19 183 THR A CA 1
ATOM 1401 C C . THR A 1 183 ? 3.949 21.034 16.511 1.00 90.19 183 THR A C 1
ATOM 1403 O O . THR A 1 183 ? 3.314 20.336 17.301 1.00 90.19 183 THR A O 1
ATOM 1406 N N . ASP A 1 184 ? 5.095 21.644 16.841 1.00 84.25 184 ASP A N 1
ATOM 1407 C CA . ASP A 1 184 ? 5.789 21.511 18.134 1.00 84.25 184 ASP A CA 1
ATOM 1408 C C . ASP A 1 184 ? 6.014 20.046 18.559 1.00 84.25 184 ASP A C 1
ATOM 1410 O O . ASP A 1 184 ? 6.085 19.693 19.744 1.00 84.25 184 ASP A O 1
ATOM 1414 N N . THR A 1 185 ? 6.130 19.149 17.576 1.00 87.56 185 THR A N 1
ATOM 1415 C CA . THR A 1 185 ? 6.349 17.728 17.836 1.00 87.56 185 THR A CA 1
ATOM 1416 C C . THR A 1 185 ? 7.750 17.537 18.408 1.00 87.56 185 THR A C 1
ATOM 1418 O O . THR A 1 185 ? 8.749 17.762 17.731 1.00 87.56 185 THR A O 1
ATOM 1421 N N . LYS A 1 186 ? 7.843 17.070 19.659 1.00 88.88 186 LYS A N 1
ATOM 1422 C CA . LYS A 1 186 ? 9.127 16.791 20.324 1.00 88.88 186 LYS A CA 1
ATOM 1423 C C . LYS A 1 186 ? 9.871 15.663 19.589 1.00 88.88 186 LYS A C 1
ATOM 1425 O O . LYS A 1 186 ? 9.418 14.525 19.667 1.00 88.88 186 LYS A O 1
ATOM 1430 N N . PRO A 1 187 ? 11.049 15.886 18.976 1.00 86.50 187 PRO A N 1
ATOM 1431 C CA . PRO A 1 187 ? 11.723 14.846 18.186 1.00 86.50 187 PRO A CA 1
ATOM 1432 C C . PRO A 1 187 ? 12.020 13.562 18.975 1.00 86.50 187 PRO A C 1
ATOM 1434 O O . PRO A 1 187 ? 11.891 12.452 18.464 1.00 86.50 187 PRO A O 1
ATOM 1437 N N . ALA A 1 188 ? 12.333 13.700 20.267 1.00 88.31 188 ALA A N 1
ATOM 1438 C CA . ALA A 1 188 ? 12.607 12.572 21.155 1.00 88.31 188 ALA A CA 1
ATOM 1439 C C . ALA A 1 188 ? 11.393 11.658 21.417 1.00 88.31 188 ALA A C 1
ATOM 1441 O O . ALA A 1 188 ? 11.581 10.548 21.913 1.00 88.31 188 ALA A O 1
ATOM 1442 N N . SER A 1 189 ? 10.158 12.099 21.141 1.00 87.44 189 SER A N 1
ATOM 1443 C CA . SER A 1 189 ? 8.973 11.238 21.264 1.00 87.44 189 SER A CA 1
ATOM 1444 C C . SER A 1 189 ? 8.795 10.324 20.051 1.00 87.44 189 SER A C 1
ATOM 1446 O O . SER A 1 189 ? 8.232 9.241 20.199 1.00 87.44 189 SER A O 1
ATOM 1448 N N . ILE A 1 190 ? 9.331 10.702 18.884 1.00 86.50 190 ILE A N 1
ATOM 1449 C CA . ILE A 1 190 ? 9.206 9.933 17.640 1.00 86.50 190 ILE A CA 1
ATOM 1450 C C . ILE A 1 190 ? 9.893 8.575 17.796 1.00 86.50 190 ILE A C 1
ATOM 1452 O O . ILE A 1 190 ? 9.256 7.548 17.598 1.00 86.50 190 ILE A O 1
ATOM 1456 N N . SER A 1 191 ? 11.151 8.546 18.249 1.00 85.31 191 SER A N 1
ATOM 1457 C CA . SER A 1 191 ? 11.913 7.296 18.410 1.00 85.31 191 SER A CA 1
ATOM 1458 C C . SER A 1 191 ? 11.429 6.398 19.554 1.00 85.31 191 SER A C 1
ATOM 1460 O O . SER A 1 191 ? 11.739 5.204 19.605 1.00 85.31 191 SER A O 1
ATOM 1462 N N . LYS A 1 192 ? 10.663 6.965 20.490 1.00 87.25 192 LYS A N 1
ATOM 1463 C CA . LYS A 1 192 ? 10.086 6.248 21.634 1.00 87.25 192 LYS A CA 1
ATOM 1464 C C . LYS A 1 192 ? 8.710 5.660 21.328 1.00 87.25 192 LYS A C 1
ATOM 1466 O O . LYS A 1 192 ? 8.287 4.761 22.046 1.00 87.25 192 LYS A O 1
ATOM 1471 N N . ASN A 1 193 ? 8.037 6.145 20.285 1.00 83.25 193 ASN A N 1
ATOM 1472 C CA . ASN A 1 193 ? 6.741 5.641 19.852 1.00 83.25 193 ASN A CA 1
ATOM 1473 C C . ASN A 1 193 ? 6.867 4.208 19.298 1.00 83.25 193 ASN A C 1
ATOM 1475 O O . ASN A 1 193 ? 7.787 3.892 18.539 1.00 83.25 193 ASN A O 1
ATOM 1479 N N . GLU A 1 194 ? 5.908 3.355 19.656 1.00 77.12 194 GLU A N 1
ATOM 1480 C CA . GLU A 1 194 ? 5.753 1.984 19.162 1.00 77.12 194 GLU A CA 1
ATOM 1481 C C . GLU A 1 194 ? 5.749 1.881 17.632 1.00 77.12 194 GLU A C 1
ATOM 1483 O O . GLU A 1 194 ? 6.379 0.979 17.089 1.00 77.12 194 GLU A O 1
ATOM 1488 N N . VAL A 1 195 ? 5.122 2.825 16.925 1.00 76.31 195 VAL A N 1
ATOM 1489 C CA . VAL A 1 195 ? 5.070 2.853 15.455 1.00 76.31 195 VAL A CA 1
ATOM 1490 C C . VAL A 1 195 ? 6.470 2.988 14.860 1.00 76.31 195 VAL A C 1
ATOM 1492 O O . VAL A 1 195 ? 6.819 2.247 13.942 1.00 76.31 195 VAL A O 1
ATOM 1495 N N . PHE A 1 196 ? 7.296 3.893 15.393 1.00 82.25 196 PHE A N 1
ATOM 1496 C CA . PHE A 1 196 ? 8.668 4.063 14.913 1.00 82.25 196 PHE A CA 1
ATOM 1497 C C . PHE A 1 196 ? 9.528 2.851 15.266 1.00 82.25 196 PHE A C 1
ATOM 1499 O O . PHE A 1 196 ? 10.237 2.339 14.407 1.00 82.25 196 PHE A O 1
ATOM 1506 N N . ARG A 1 197 ? 9.438 2.344 16.503 1.00 80.38 197 ARG A N 1
ATOM 1507 C CA . ARG A 1 197 ? 10.190 1.152 16.934 1.00 80.38 197 ARG A CA 1
ATOM 1508 C C . ARG A 1 197 ? 9.844 -0.075 16.095 1.00 80.38 197 ARG A C 1
ATOM 1510 O O . ARG A 1 197 ? 10.745 -0.735 15.587 1.00 80.38 197 ARG A O 1
ATOM 1517 N N . SER A 1 198 ? 8.553 -0.343 15.908 1.00 73.50 198 SER A N 1
ATOM 1518 C CA . SER A 1 198 ? 8.062 -1.415 15.040 1.00 73.50 198 SER A CA 1
ATOM 1519 C C . SER A 1 198 ? 8.538 -1.219 13.598 1.00 73.50 198 SER A C 1
ATOM 1521 O O . SER A 1 198 ? 9.030 -2.163 12.984 1.00 73.50 198 SER A O 1
ATOM 1523 N N . GLY A 1 199 ? 8.489 0.017 13.086 1.00 73.81 199 GLY A N 1
ATOM 1524 C CA . GLY A 1 199 ? 9.015 0.372 11.769 1.00 73.81 199 GLY A CA 1
ATOM 1525 C C . GLY A 1 199 ? 10.510 0.082 11.616 1.00 73.81 199 GLY A C 1
ATOM 1526 O O . GLY A 1 199 ? 10.905 -0.546 10.640 1.00 73.81 199 GLY A O 1
ATOM 1527 N N . MET A 1 200 ? 11.336 0.468 12.591 1.00 83.00 200 MET A N 1
ATOM 1528 C CA . MET A 1 200 ? 12.783 0.222 12.567 1.00 83.00 200 MET A CA 1
ATOM 1529 C C . MET A 1 200 ? 13.124 -1.269 12.625 1.00 83.00 200 MET A C 1
ATOM 1531 O O . MET A 1 200 ? 13.981 -1.724 11.871 1.00 83.00 200 MET A O 1
ATOM 1535 N N . ILE A 1 201 ? 12.427 -2.041 13.466 1.00 78.56 201 ILE A N 1
ATOM 1536 C CA . ILE A 1 201 ? 12.578 -3.504 13.520 1.00 78.56 201 ILE A CA 1
ATOM 1537 C C . ILE A 1 201 ? 12.222 -4.117 12.162 1.00 78.56 201 ILE A C 1
ATOM 1539 O O . ILE A 1 201 ? 12.975 -4.937 11.639 1.00 78.56 201 ILE A O 1
ATOM 1543 N N . ALA A 1 202 ? 11.110 -3.685 11.562 1.00 69.75 202 ALA A N 1
ATOM 1544 C CA . ALA A 1 202 ? 10.688 -4.161 10.252 1.00 69.75 202 ALA A CA 1
ATOM 1545 C C . ALA A 1 202 ? 11.708 -3.822 9.153 1.00 69.75 202 ALA A C 1
ATOM 1547 O O . ALA A 1 202 ? 11.974 -4.671 8.312 1.00 69.75 202 ALA A O 1
ATOM 1548 N N . ILE A 1 203 ? 12.318 -2.629 9.167 1.00 76.56 203 ILE A N 1
ATOM 1549 C CA . ILE A 1 203 ? 13.352 -2.245 8.190 1.00 76.56 203 ILE A CA 1
ATOM 1550 C C . ILE A 1 203 ? 14.557 -3.189 8.270 1.00 76.56 203 ILE A C 1
ATOM 1552 O O . ILE A 1 203 ? 14.979 -3.713 7.241 1.00 76.56 203 ILE A O 1
ATOM 1556 N N . VAL A 1 204 ? 15.084 -3.443 9.473 1.00 82.38 204 VAL A N 1
ATOM 1557 C CA . VAL A 1 204 ? 16.233 -4.347 9.662 1.00 82.38 204 VAL A CA 1
ATOM 1558 C C . VAL A 1 204 ? 15.883 -5.776 9.236 1.00 82.38 204 VAL A C 1
ATOM 1560 O O . VAL A 1 204 ? 16.666 -6.416 8.536 1.00 82.38 204 VAL A O 1
ATOM 1563 N N . ALA A 1 205 ? 14.690 -6.259 9.596 1.00 74.00 205 ALA A N 1
ATOM 1564 C CA . ALA A 1 205 ? 14.225 -7.588 9.207 1.00 74.00 205 ALA A CA 1
ATOM 1565 C C . ALA A 1 205 ? 14.069 -7.729 7.683 1.00 74.00 205 ALA A C 1
ATOM 1567 O O . ALA A 1 205 ? 14.567 -8.689 7.100 1.00 74.00 205 ALA A O 1
ATOM 1568 N N . VAL A 1 206 ? 13.428 -6.759 7.021 1.00 68.81 206 VAL A N 1
ATOM 1569 C CA . VAL A 1 206 ? 13.235 -6.767 5.562 1.00 68.81 206 VAL A CA 1
ATOM 1570 C C . VAL A 1 206 ? 14.570 -6.681 4.828 1.00 68.81 206 VAL A C 1
ATOM 1572 O O . VAL A 1 206 ? 14.749 -7.392 3.844 1.00 68.81 206 VAL A O 1
ATOM 1575 N N . TYR A 1 207 ? 15.513 -5.866 5.310 1.00 74.88 207 TYR A N 1
ATOM 1576 C CA . TYR A 1 207 ? 16.857 -5.791 4.734 1.00 74.88 207 TYR A CA 1
ATOM 1577 C C . TYR A 1 207 ? 17.587 -7.137 4.820 1.00 74.88 207 TYR A C 1
ATOM 1579 O O . TYR A 1 207 ? 18.124 -7.607 3.820 1.00 74.88 207 TYR A O 1
ATOM 1587 N N . GLY A 1 208 ? 17.548 -7.796 5.984 1.00 80.44 208 GLY A N 1
ATOM 1588 C CA . GLY A 1 208 ? 18.148 -9.121 6.159 1.00 80.44 208 GLY A CA 1
ATOM 1589 C C . GLY A 1 208 ? 17.546 -10.174 5.225 1.00 80.44 208 GLY A C 1
ATOM 1590 O O . GLY A 1 208 ? 18.282 -10.943 4.611 1.00 80.44 208 GLY A O 1
ATOM 1591 N N . ILE A 1 209 ? 16.218 -10.178 5.060 1.00 70.56 209 ILE A N 1
ATOM 1592 C CA . ILE A 1 209 ? 15.543 -11.107 4.146 1.00 70.56 209 ILE A CA 1
ATOM 1593 C C . ILE A 1 209 ? 15.899 -10.806 2.686 1.00 70.56 209 ILE A C 1
ATOM 1595 O O . ILE A 1 209 ? 16.196 -11.736 1.942 1.00 70.56 209 ILE A O 1
ATOM 1599 N N . ALA A 1 210 ? 15.886 -9.534 2.275 1.00 69.94 210 ALA A N 1
ATOM 1600 C CA . ALA A 1 210 ? 16.241 -9.139 0.914 1.00 69.94 210 ALA A CA 1
ATOM 1601 C C . ALA A 1 210 ? 17.675 -9.564 0.565 1.00 69.94 210 ALA A C 1
ATOM 1603 O O . ALA A 1 210 ? 17.891 -10.169 -0.480 1.00 69.94 210 ALA A O 1
ATOM 1604 N N . TRP A 1 211 ? 18.628 -9.344 1.474 1.00 78.88 211 TRP A N 1
ATOM 1605 C CA . TRP A 1 211 ? 20.021 -9.742 1.275 1.00 78.88 211 TRP A CA 1
ATOM 1606 C C . TRP A 1 211 ? 20.193 -11.268 1.221 1.00 78.88 211 TRP A C 1
ATOM 1608 O O . TRP A 1 211 ? 20.883 -11.792 0.345 1.00 78.88 211 TRP A O 1
ATOM 1618 N N . MET A 1 212 ? 19.535 -12.013 2.113 1.00 77.88 212 MET A N 1
ATOM 1619 C CA . MET A 1 212 ? 19.572 -13.477 2.070 1.00 77.88 212 MET A CA 1
ATOM 1620 C C . MET A 1 212 ? 18.954 -14.017 0.774 1.00 77.88 212 MET A C 1
ATOM 1622 O O . MET A 1 212 ? 19.515 -14.929 0.169 1.00 77.88 212 MET A O 1
ATOM 1626 N N . ALA A 1 213 ? 17.829 -13.445 0.333 1.00 70.56 213 ALA A N 1
ATOM 1627 C CA . ALA A 1 213 ? 17.191 -13.801 -0.927 1.00 70.56 213 ALA A CA 1
ATOM 1628 C C . ALA A 1 213 ? 18.133 -13.531 -2.107 1.00 70.56 213 ALA A C 1
ATOM 1630 O O . ALA A 1 213 ? 18.370 -14.436 -2.896 1.00 70.56 213 ALA A O 1
ATOM 1631 N N . GLU A 1 214 ? 18.730 -12.342 -2.190 1.00 70.69 214 GLU A N 1
ATOM 1632 C CA . GLU A 1 214 ? 19.688 -11.984 -3.243 1.00 70.69 214 GLU A CA 1
ATOM 1633 C C . GLU A 1 214 ? 20.910 -12.914 -3.255 1.00 70.69 214 GLU A C 1
ATOM 1635 O O . GLU A 1 214 ? 21.324 -13.377 -4.314 1.00 70.69 214 GLU A O 1
ATOM 1640 N N . THR A 1 215 ? 21.429 -13.280 -2.079 1.00 81.69 215 THR A N 1
ATOM 1641 C CA . THR A 1 215 ? 22.557 -14.217 -1.956 1.00 81.69 215 THR A CA 1
ATOM 1642 C C . THR A 1 215 ? 22.180 -15.625 -2.431 1.00 81.69 215 THR A C 1
ATOM 1644 O O . THR A 1 215 ? 22.918 -16.232 -3.204 1.00 81.69 215 THR A O 1
ATOM 1647 N N . MET A 1 216 ? 21.022 -16.147 -2.006 1.00 76.31 216 MET A N 1
ATOM 1648 C CA . MET A 1 216 ? 20.533 -17.472 -2.410 1.00 76.31 216 MET A CA 1
ATOM 1649 C C . MET A 1 216 ? 20.187 -17.527 -3.900 1.00 76.31 216 MET A C 1
ATOM 1651 O O . MET A 1 216 ? 20.572 -18.472 -4.584 1.00 76.31 216 MET A O 1
ATOM 1655 N N . PHE A 1 217 ? 19.483 -16.517 -4.416 1.00 71.62 217 PHE A N 1
ATOM 1656 C CA . PHE A 1 217 ? 19.146 -16.427 -5.835 1.00 71.62 217 PHE A CA 1
ATOM 1657 C C . PHE A 1 217 ? 20.401 -16.283 -6.692 1.00 71.62 217 PHE A C 1
ATOM 1659 O O . PHE A 1 217 ? 20.525 -16.990 -7.686 1.00 71.62 217 PHE A O 1
ATOM 1666 N N . GLY A 1 218 ? 21.359 -15.449 -6.278 1.00 74.38 218 GLY A N 1
ATOM 1667 C CA . GLY A 1 218 ? 22.640 -15.306 -6.966 1.00 74.38 218 GLY A CA 1
ATOM 1668 C C . GLY A 1 218 ? 23.441 -16.610 -7.012 1.00 74.38 218 GLY A C 1
ATOM 1669 O O . GLY A 1 218 ? 23.990 -16.948 -8.055 1.00 74.38 218 GLY A O 1
ATOM 1670 N N . ALA A 1 219 ? 23.462 -17.383 -5.920 1.00 84.56 219 ALA A N 1
ATOM 1671 C CA . ALA A 1 219 ? 24.188 -18.656 -5.854 1.00 84.56 219 ALA A CA 1
ATOM 1672 C C . ALA A 1 219 ? 23.551 -19.786 -6.685 1.00 84.56 219 ALA A C 1
ATOM 1674 O O . ALA A 1 219 ? 24.253 -20.698 -7.117 1.00 84.56 219 ALA A O 1
ATOM 1675 N N . HIS A 1 220 ? 22.234 -19.741 -6.906 1.00 82.12 220 HIS A N 1
ATOM 1676 C CA . HIS A 1 220 ? 21.478 -20.786 -7.606 1.00 82.12 220 HIS A CA 1
ATOM 1677 C C . HIS A 1 220 ? 20.894 -20.328 -8.947 1.00 82.12 220 HIS A C 1
ATOM 1679 O O . HIS A 1 220 ? 20.048 -21.026 -9.508 1.00 82.12 220 HIS A O 1
ATOM 1685 N N . LEU A 1 221 ? 21.338 -19.182 -9.468 1.00 74.19 221 LEU A N 1
ATOM 1686 C CA . LEU A 1 221 ? 20.741 -18.525 -10.629 1.00 74.19 221 LEU A CA 1
ATOM 1687 C C . LEU A 1 221 ? 20.593 -19.485 -11.818 1.00 74.19 221 LEU A C 1
ATOM 1689 O O . LEU A 1 221 ? 19.481 -19.685 -12.285 1.00 74.19 221 LEU A O 1
ATOM 1693 N N . GLU A 1 222 ? 21.656 -20.190 -12.212 1.00 78.06 222 GLU A N 1
ATOM 1694 C CA . GLU A 1 222 ? 21.628 -21.130 -13.349 1.00 78.06 222 GLU A CA 1
ATOM 1695 C C . GLU A 1 222 ? 20.598 -22.267 -13.183 1.00 78.06 222 GLU A C 1
ATOM 1697 O O . GLU A 1 222 ? 19.901 -22.645 -14.126 1.00 78.06 222 GLU A O 1
ATOM 1702 N N . GLN A 1 223 ? 20.461 -22.814 -11.970 1.00 78.81 223 GLN A N 1
ATOM 1703 C CA . GLN A 1 223 ? 19.500 -23.887 -11.677 1.00 78.81 223 GLN A CA 1
ATOM 1704 C C . GLN A 1 223 ? 18.062 -23.360 -11.714 1.00 78.81 223 GLN A C 1
ATOM 1706 O O . GLN A 1 223 ? 17.152 -24.013 -12.229 1.00 78.81 223 GLN A O 1
ATOM 1711 N N . ILE A 1 224 ? 17.873 -22.161 -11.170 1.00 71.75 224 ILE A N 1
ATOM 1712 C CA . ILE A 1 224 ? 16.601 -21.451 -11.124 1.00 71.75 224 ILE A CA 1
ATOM 1713 C C . ILE A 1 224 ? 16.165 -21.081 -12.544 1.00 71.75 224 ILE A C 1
ATOM 1715 O O . ILE A 1 224 ? 15.020 -21.343 -12.898 1.00 71.75 224 ILE A O 1
ATOM 1719 N N . GLU A 1 225 ? 17.067 -20.580 -13.388 1.00 69.69 225 GLU A N 1
ATOM 1720 C CA . GLU A 1 225 ? 16.802 -20.313 -14.803 1.00 69.69 225 GLU A CA 1
ATOM 1721 C C . GLU A 1 225 ? 16.415 -21.579 -15.574 1.00 69.69 225 GLU A C 1
ATOM 1723 O O . GLU A 1 225 ? 15.456 -21.556 -16.347 1.00 69.69 225 GLU A O 1
ATOM 1728 N N . GLY A 1 226 ? 17.096 -22.704 -15.333 1.00 72.44 226 GLY A N 1
ATOM 1729 C CA . GLY A 1 226 ? 16.781 -23.975 -15.989 1.00 72.44 226 GLY A CA 1
ATOM 1730 C C . GLY A 1 226 ? 15.375 -24.499 -15.663 1.00 72.44 226 GLY A C 1
ATOM 1731 O O . GLY A 1 226 ? 14.635 -24.921 -16.559 1.00 72.44 226 GLY A O 1
ATOM 1732 N N . VAL A 1 227 ? 14.976 -24.443 -14.388 1.00 74.38 227 VAL A N 1
ATOM 1733 C CA . VAL A 1 227 ? 13.684 -24.975 -13.917 1.00 74.38 227 VAL A CA 1
ATOM 1734 C C . VAL A 1 227 ? 12.537 -23.985 -14.136 1.00 74.38 227 VAL A C 1
ATOM 1736 O O . VAL A 1 227 ? 11.491 -24.357 -14.662 1.00 74.38 227 VAL A O 1
ATOM 1739 N N . LEU A 1 228 ? 12.705 -22.715 -13.757 1.00 67.88 228 LEU A N 1
ATOM 1740 C CA . LEU A 1 228 ? 11.651 -21.704 -13.903 1.00 67.88 228 LEU A CA 1
ATOM 1741 C C . LEU A 1 228 ? 11.549 -21.181 -15.332 1.00 67.88 228 LEU A C 1
ATOM 1743 O O . LEU A 1 228 ? 10.447 -20.882 -15.780 1.00 67.88 228 LEU A O 1
ATOM 1747 N N . GLY A 1 229 ? 12.655 -21.098 -16.072 1.00 68.62 229 GLY A N 1
ATOM 1748 C CA . GLY A 1 229 ? 12.632 -20.641 -17.460 1.00 68.62 229 GLY A CA 1
ATOM 1749 C C . GLY A 1 229 ? 11.842 -21.578 -18.373 1.00 68.62 229 GLY A C 1
ATOM 1750 O O . GLY A 1 229 ? 11.120 -21.104 -19.246 1.00 68.62 229 GLY A O 1
ATOM 1751 N N . SER A 1 230 ? 11.918 -22.894 -18.156 1.00 71.75 230 SER A N 1
ATOM 1752 C CA . SER A 1 230 ? 11.093 -23.871 -18.882 1.00 71.75 230 SER A CA 1
ATOM 1753 C C . SER A 1 230 ? 9.628 -23.816 -18.433 1.00 71.75 230 SER A C 1
ATOM 1755 O O . SER A 1 230 ? 8.738 -23.673 -19.272 1.00 71.75 230 SER A O 1
ATOM 1757 N N . LEU A 1 231 ? 9.381 -23.807 -17.117 1.00 74.50 231 LEU A N 1
ATOM 1758 C CA . LEU A 1 231 ? 8.033 -23.757 -16.549 1.00 74.50 231 LEU A CA 1
ATOM 1759 C C . LEU A 1 231 ? 7.260 -22.492 -16.951 1.00 74.50 231 LEU A C 1
ATOM 1761 O O . LEU A 1 231 ? 6.092 -22.585 -17.303 1.00 74.50 231 LEU A O 1
ATOM 1765 N N . VAL A 1 232 ? 7.880 -21.308 -16.904 1.00 70.00 232 VAL A N 1
ATOM 1766 C CA . VAL A 1 232 ? 7.187 -20.035 -17.174 1.00 70.00 232 VAL A CA 1
ATOM 1767 C C . VAL A 1 232 ? 7.012 -19.782 -18.675 1.00 70.00 232 VAL A C 1
ATOM 1769 O O . VAL A 1 232 ? 6.050 -19.124 -19.071 1.00 70.00 232 VAL A O 1
ATOM 1772 N N . LYS A 1 233 ? 7.880 -20.344 -19.530 1.00 72.19 233 LYS A N 1
ATOM 1773 C CA . LYS A 1 233 ? 7.658 -20.347 -20.986 1.00 72.19 233 LYS A CA 1
ATOM 1774 C C . LYS A 1 233 ? 6.437 -21.181 -21.371 1.00 72.19 233 LYS A C 1
ATOM 1776 O O . LYS A 1 233 ? 5.698 -20.779 -22.265 1.00 72.19 233 LYS A O 1
ATOM 1781 N N . GLU A 1 234 ? 6.222 -22.309 -20.700 1.00 81.50 234 GLU A N 1
ATOM 1782 C CA . GLU A 1 234 ? 5.079 -23.194 -20.952 1.00 81.50 234 GLU A CA 1
ATOM 1783 C C . GLU A 1 234 ? 3.803 -22.718 -20.231 1.00 81.50 234 GLU A C 1
ATOM 1785 O O . GLU A 1 234 ? 2.715 -22.720 -20.806 1.00 81.50 234 GLU A O 1
ATOM 1790 N N . TYR A 1 235 ? 3.940 -22.219 -18.999 1.00 83.25 235 TYR A N 1
ATOM 1791 C CA . TYR A 1 235 ? 2.851 -21.764 -18.133 1.00 83.25 235 TYR A CA 1
ATOM 1792 C C . TYR A 1 235 ? 3.128 -20.358 -17.570 1.00 83.25 235 TYR A C 1
ATOM 1794 O O . TYR A 1 235 ? 3.524 -20.217 -16.410 1.00 83.25 235 TYR A O 1
ATOM 1802 N N . PRO A 1 236 ? 2.854 -19.279 -18.330 1.00 75.69 236 PRO A N 1
ATOM 1803 C CA . PRO A 1 236 ? 3.118 -17.906 -17.883 1.00 75.69 236 PRO A 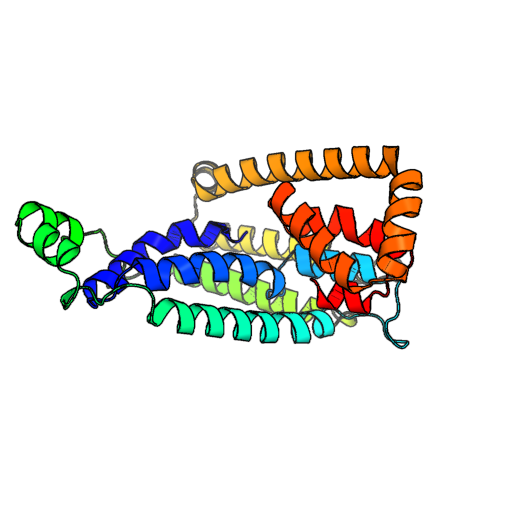CA 1
ATOM 1804 C C . PRO A 1 236 ? 2.436 -17.515 -16.560 1.00 75.69 236 PRO A C 1
ATOM 1806 O O . PRO A 1 236 ? 2.971 -16.718 -15.794 1.00 75.69 236 PRO A O 1
ATOM 1809 N N . TRP A 1 237 ? 1.281 -18.114 -16.243 1.00 82.38 237 TRP A N 1
ATOM 1810 C CA . TRP A 1 237 ? 0.558 -17.894 -14.983 1.00 82.38 237 TRP A CA 1
ATOM 1811 C C . TRP A 1 237 ? 1.294 -18.442 -13.749 1.00 82.38 237 TRP A C 1
ATOM 1813 O O . TRP A 1 237 ? 1.035 -17.986 -12.634 1.00 82.38 237 TRP A O 1
ATOM 1823 N N . ALA A 1 238 ? 2.230 -19.385 -13.922 1.00 82.00 238 ALA A N 1
ATOM 1824 C CA . ALA A 1 238 ? 3.014 -19.944 -12.822 1.00 82.00 238 ALA A CA 1
ATOM 1825 C C . ALA A 1 238 ? 3.862 -18.866 -12.126 1.00 82.00 238 ALA A C 1
ATOM 1827 O O . ALA A 1 238 ? 4.107 -18.958 -10.922 1.00 82.00 238 ALA A O 1
ATOM 1828 N N . TYR A 1 239 ? 4.225 -17.800 -12.850 1.00 83.00 239 TYR A N 1
ATOM 1829 C CA . TYR A 1 239 ? 4.890 -16.627 -12.288 1.00 83.00 239 TYR A CA 1
ATOM 1830 C C . TYR A 1 239 ? 4.115 -16.022 -11.108 1.00 83.00 239 TYR A C 1
ATOM 1832 O O . TYR A 1 239 ? 4.698 -15.785 -10.052 1.00 83.00 239 TYR A O 1
ATOM 1840 N N . ALA A 1 240 ? 2.798 -15.831 -11.250 1.00 84.62 240 ALA A N 1
ATOM 1841 C CA . ALA A 1 240 ? 1.961 -15.251 -10.200 1.00 84.62 240 ALA A CA 1
ATOM 1842 C C . ALA A 1 240 ? 1.961 -16.113 -8.927 1.00 84.62 240 ALA A C 1
ATOM 1844 O O . ALA A 1 240 ? 1.997 -15.593 -7.812 1.00 84.62 240 ALA A O 1
ATOM 1845 N N . VAL A 1 241 ? 1.970 -17.440 -9.086 1.00 83.94 241 VAL A N 1
ATOM 1846 C CA . VAL A 1 241 ? 2.022 -18.386 -7.962 1.00 83.94 241 VAL A CA 1
ATOM 1847 C C . VAL A 1 241 ? 3.371 -18.313 -7.254 1.00 83.94 241 VAL A C 1
ATOM 1849 O O . VAL A 1 241 ? 3.413 -18.237 -6.028 1.00 83.94 241 VAL A O 1
ATOM 1852 N N . VAL A 1 242 ? 4.473 -18.281 -8.006 1.00 80.56 242 VAL A N 1
ATOM 1853 C CA . VAL A 1 242 ? 5.823 -18.136 -7.441 1.00 80.56 242 VAL A CA 1
ATOM 1854 C C . VAL A 1 242 ? 5.956 -16.808 -6.700 1.00 80.56 242 VAL A C 1
ATOM 1856 O O . VAL A 1 242 ? 6.398 -16.795 -5.552 1.00 80.56 242 VAL A O 1
ATOM 1859 N N . LEU A 1 243 ? 5.512 -15.705 -7.308 1.00 82.88 243 LEU A N 1
ATOM 1860 C CA . LEU A 1 243 ? 5.536 -14.385 -6.684 1.00 82.88 243 LEU A CA 1
ATOM 1861 C C . LEU A 1 243 ? 4.709 -14.362 -5.390 1.00 82.88 243 LEU A C 1
ATOM 1863 O O . LEU A 1 243 ? 5.170 -13.829 -4.381 1.00 82.88 243 LEU A O 1
ATOM 1867 N N . LEU A 1 244 ? 3.533 -14.999 -5.377 1.00 84.69 244 LEU A N 1
ATOM 1868 C CA . LEU A 1 244 ? 2.699 -15.135 -4.182 1.00 84.69 244 LEU A CA 1
ATOM 1869 C C . LEU A 1 244 ? 3.408 -15.926 -3.076 1.00 84.69 244 LEU A C 1
ATOM 1871 O O . LEU A 1 244 ? 3.402 -15.497 -1.921 1.00 84.69 244 LEU A O 1
ATOM 1875 N N . LEU A 1 245 ? 4.030 -17.061 -3.409 1.00 81.94 245 LEU A N 1
ATOM 1876 C CA . LEU A 1 245 ? 4.759 -17.884 -2.442 1.00 81.94 245 LEU A CA 1
ATOM 1877 C C . LEU A 1 245 ? 5.948 -17.120 -1.854 1.00 81.94 245 LEU A C 1
ATOM 1879 O O . LEU A 1 245 ? 6.072 -17.030 -0.633 1.00 81.94 245 LEU A O 1
ATOM 1883 N N . VAL A 1 246 ? 6.778 -16.504 -2.698 1.00 78.50 246 VAL A N 1
ATOM 1884 C CA . VAL A 1 246 ? 7.932 -15.712 -2.249 1.00 78.50 246 VAL A CA 1
ATOM 1885 C C . VAL A 1 246 ? 7.480 -14.511 -1.418 1.00 78.50 246 VAL A C 1
ATOM 1887 O O . VAL A 1 246 ? 8.035 -14.269 -0.350 1.00 78.50 246 VAL A O 1
ATOM 1890 N N . SER A 1 247 ? 6.424 -13.807 -1.835 1.00 79.56 247 SER A N 1
ATOM 1891 C CA . SER A 1 247 ? 5.830 -12.707 -1.065 1.00 79.56 247 SER A CA 1
ATOM 1892 C C . SER A 1 247 ? 5.389 -13.150 0.332 1.00 79.56 247 SER A C 1
ATOM 1894 O O . SER A 1 247 ? 5.644 -12.450 1.317 1.00 79.56 247 SER A O 1
ATOM 1896 N N . LYS A 1 248 ? 4.802 -14.348 0.456 1.00 78.44 248 LYS A N 1
ATOM 1897 C CA . LYS A 1 248 ? 4.439 -14.932 1.754 1.00 78.44 248 LYS A CA 1
ATOM 1898 C C . LYS A 1 248 ? 5.649 -15.301 2.607 1.00 78.44 248 LYS A C 1
ATOM 1900 O O . LYS A 1 248 ? 5.610 -15.039 3.806 1.00 78.44 248 LYS A O 1
ATOM 1905 N N . PHE A 1 249 ? 6.708 -15.856 2.019 1.00 72.62 249 PHE A N 1
ATOM 1906 C CA . PHE A 1 249 ? 7.940 -16.179 2.749 1.00 72.62 249 PHE A CA 1
ATOM 1907 C C . PHE A 1 249 ? 8.690 -14.929 3.221 1.00 72.62 249 PHE A C 1
ATOM 1909 O O . PHE A 1 249 ? 9.194 -14.895 4.340 1.00 72.62 249 PHE A O 1
ATOM 1916 N N . VAL A 1 250 ? 8.739 -13.890 2.387 1.00 71.75 250 VAL A N 1
ATOM 1917 C CA . VAL A 1 250 ? 9.496 -12.657 2.646 1.00 71.75 250 VAL A CA 1
ATOM 1918 C C . VAL A 1 250 ? 8.701 -11.649 3.489 1.00 71.75 250 VAL A C 1
ATOM 1920 O O . VAL A 1 250 ? 9.276 -10.734 4.078 1.00 71.75 250 VAL A O 1
ATOM 1923 N N . ASN A 1 251 ? 7.375 -11.806 3.570 1.00 73.06 251 ASN A N 1
ATOM 1924 C CA . ASN A 1 251 ? 6.446 -10.932 4.296 1.00 73.06 251 ASN A CA 1
ATOM 1925 C C . ASN A 1 251 ? 6.600 -9.429 3.949 1.00 73.06 251 ASN A C 1
ATOM 1927 O O . ASN A 1 251 ? 6.283 -8.547 4.748 1.00 73.06 251 ASN A O 1
ATOM 1931 N N . SER A 1 252 ? 7.101 -9.126 2.747 1.00 74.94 252 SER A N 1
ATOM 1932 C CA . SER A 1 252 ? 7.350 -7.770 2.252 1.00 74.94 252 SER A CA 1
ATOM 1933 C C . SER A 1 252 ? 7.199 -7.723 0.736 1.00 74.94 252 SER A C 1
ATOM 1935 O O . SER A 1 252 ? 7.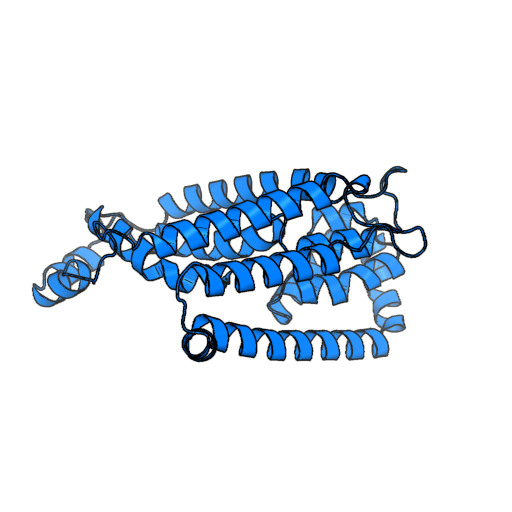965 -8.349 0.009 1.00 74.94 252 SER A O 1
ATOM 1937 N N . GLN A 1 253 ? 6.225 -6.942 0.257 1.00 78.81 253 GLN A N 1
ATOM 1938 C CA . GLN A 1 253 ? 5.916 -6.838 -1.175 1.00 78.81 253 GLN A CA 1
ATOM 1939 C C . GLN A 1 253 ? 7.068 -6.219 -1.973 1.00 78.81 253 GLN A C 1
ATOM 1941 O O . GLN A 1 253 ? 7.439 -6.728 -3.023 1.00 78.81 253 GLN A O 1
ATOM 1946 N N . ALA A 1 254 ? 7.692 -5.161 -1.445 1.00 77.00 254 ALA A N 1
ATOM 1947 C CA . ALA A 1 254 ? 8.817 -4.513 -2.117 1.00 77.00 254 ALA A CA 1
ATOM 1948 C C . ALA A 1 254 ? 10.048 -5.433 -2.203 1.00 77.00 254 ALA A C 1
ATOM 1950 O O . ALA A 1 254 ? 10.696 -5.481 -3.243 1.00 77.00 254 ALA A O 1
ATOM 1951 N N . ALA A 1 255 ? 10.349 -6.189 -1.141 1.00 76.19 255 ALA A N 1
ATOM 1952 C CA . ALA A 1 255 ? 11.477 -7.123 -1.146 1.00 76.19 255 ALA A CA 1
ATOM 1953 C C . ALA A 1 255 ? 11.208 -8.352 -2.028 1.00 76.19 255 ALA A C 1
ATOM 1955 O O . ALA A 1 255 ? 12.110 -8.809 -2.722 1.00 76.19 255 ALA A O 1
ATOM 1956 N N . ALA A 1 256 ? 9.968 -8.851 -2.059 1.00 80.81 256 ALA A N 1
ATOM 1957 C CA . ALA A 1 256 ? 9.577 -9.930 -2.960 1.00 80.81 256 ALA A CA 1
ATOM 1958 C C . ALA A 1 256 ? 9.718 -9.519 -4.433 1.00 80.81 256 ALA A C 1
ATOM 1960 O O . ALA A 1 256 ? 10.310 -10.258 -5.216 1.00 80.81 256 ALA A O 1
ATOM 1961 N N . LEU A 1 257 ? 9.252 -8.318 -4.797 1.00 83.75 257 LEU A N 1
ATOM 1962 C CA . LEU A 1 257 ? 9.442 -7.775 -6.144 1.00 83.75 257 LEU A CA 1
ATOM 1963 C C . LEU A 1 257 ? 10.929 -7.600 -6.472 1.00 83.75 257 LEU A C 1
ATOM 1965 O O . LEU A 1 257 ? 11.363 -8.028 -7.536 1.00 83.75 257 LEU A O 1
ATOM 1969 N N . ALA A 1 258 ? 11.722 -7.055 -5.545 1.00 78.31 258 ALA A N 1
ATOM 1970 C CA . ALA A 1 258 ? 13.160 -6.879 -5.744 1.00 78.31 258 ALA A CA 1
ATOM 1971 C C . ALA A 1 258 ? 13.914 -8.192 -5.983 1.00 78.31 258 ALA A C 1
ATOM 1973 O O . ALA A 1 258 ? 14.859 -8.207 -6.764 1.00 78.31 258 ALA A O 1
ATOM 1974 N N . ALA A 1 259 ? 13.482 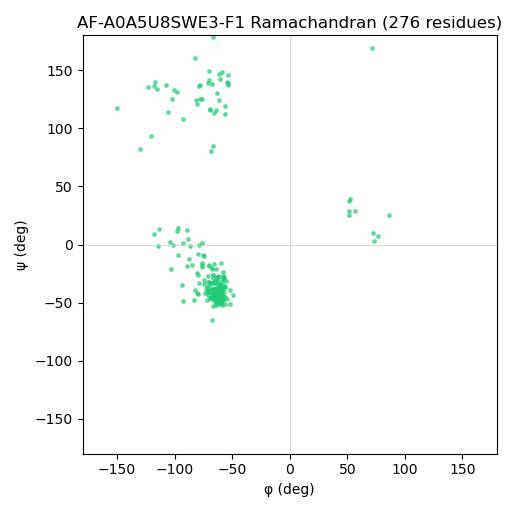-9.286 -5.358 1.00 76.31 259 ALA A N 1
ATOM 1975 C CA . ALA A 1 259 ? 14.099 -10.591 -5.548 1.00 76.31 259 ALA A CA 1
ATOM 1976 C C . ALA A 1 259 ? 13.629 -11.296 -6.834 1.00 76.31 259 ALA A C 1
ATOM 1978 O O . ALA A 1 259 ? 14.427 -11.905 -7.540 1.00 76.31 259 ALA A O 1
ATOM 1979 N N . VAL A 1 260 ? 12.329 -11.232 -7.146 1.00 80.62 260 VAL A N 1
ATOM 1980 C CA . VAL A 1 260 ? 11.715 -12.076 -8.186 1.00 80.62 260 VAL A CA 1
ATOM 1981 C C . VAL A 1 260 ? 11.659 -11.390 -9.553 1.00 80.62 260 VAL A C 1
ATOM 1983 O O . VAL A 1 260 ? 11.797 -12.061 -10.573 1.00 80.62 260 VAL A O 1
ATOM 1986 N N . VAL A 1 261 ? 11.452 -10.070 -9.614 1.00 85.69 261 VAL A N 1
ATOM 1987 C CA . VAL A 1 261 ? 11.280 -9.346 -10.890 1.00 85.69 261 VAL A CA 1
ATOM 1988 C C . VAL A 1 261 ? 12.544 -9.375 -11.759 1.00 85.69 261 VAL A C 1
ATOM 1990 O O . VAL A 1 261 ? 12.410 -9.728 -12.931 1.00 85.69 261 VAL A O 1
ATOM 1993 N N . PRO A 1 262 ? 13.761 -9.081 -11.249 1.00 79.88 262 PRO A N 1
ATOM 1994 C CA . PRO A 1 262 ? 14.970 -9.125 -12.077 1.00 79.88 262 PRO A CA 1
ATOM 1995 C C . PRO A 1 262 ? 15.226 -10.518 -12.660 1.00 79.88 262 PRO A C 1
ATOM 1997 O O . PRO A 1 262 ? 15.505 -10.656 -13.848 1.00 79.88 262 PRO A O 1
ATOM 2000 N N . LEU A 1 263 ? 15.040 -11.553 -11.837 1.00 76.62 263 LEU A N 1
ATOM 2001 C CA . LEU A 1 263 ? 15.139 -12.950 -12.250 1.00 76.62 263 LEU A CA 1
ATOM 2002 C C . LEU A 1 263 ? 14.117 -13.292 -13.344 1.00 76.62 263 LEU A C 1
ATOM 2004 O O . LEU A 1 263 ? 14.459 -13.923 -14.340 1.00 76.62 263 LEU A O 1
ATOM 2008 N N . ALA A 1 264 ? 12.865 -12.858 -13.185 1.00 81.12 264 ALA A N 1
ATOM 2009 C CA . ALA A 1 264 ? 11.809 -13.104 -14.162 1.00 81.12 264 ALA A CA 1
ATOM 2010 C C . ALA A 1 264 ? 12.104 -12.449 -15.519 1.00 81.12 264 ALA A C 1
ATOM 2012 O O . ALA A 1 264 ? 11.896 -13.060 -16.566 1.00 81.12 264 ALA A O 1
ATOM 2013 N N . LEU A 1 265 ? 12.635 -11.227 -15.518 1.00 81.94 265 LEU A N 1
ATOM 2014 C CA . LEU A 1 265 ? 13.074 -10.575 -16.750 1.00 81.94 265 LEU A CA 1
ATOM 2015 C C . LEU A 1 265 ? 14.234 -11.332 -17.410 1.00 81.94 265 LEU A C 1
ATOM 2017 O O . LEU A 1 265 ? 14.227 -11.506 -18.627 1.00 81.94 265 LEU A O 1
ATOM 2021 N N . MET A 1 266 ? 15.183 -11.834 -16.615 1.00 76.81 266 MET A N 1
ATOM 2022 C CA . MET A 1 266 ? 16.349 -12.584 -17.094 1.00 76.81 266 MET A CA 1
ATOM 2023 C C . MET A 1 266 ? 15.962 -13.887 -17.812 1.00 76.81 266 MET A C 1
ATOM 2025 O O . MET A 1 266 ? 16.469 -14.169 -18.895 1.00 76.81 266 MET A O 1
ATOM 2029 N N . ILE A 1 267 ? 14.981 -14.627 -17.282 1.00 76.56 267 ILE A N 1
ATOM 2030 C CA . ILE A 1 267 ? 14.461 -15.857 -17.914 1.00 76.56 267 ILE A CA 1
ATOM 2031 C C . ILE A 1 267 ? 13.484 -15.596 -19.077 1.00 76.56 267 ILE A C 1
ATOM 2033 O O . ILE A 1 267 ? 12.993 -16.542 -19.701 1.00 76.56 267 ILE A O 1
ATOM 2037 N N . GLY A 1 268 ? 13.199 -14.325 -19.384 1.00 76.62 268 GLY A N 1
ATOM 2038 C CA . GLY A 1 268 ? 12.367 -13.909 -20.513 1.00 76.62 268 GLY A CA 1
ATOM 2039 C C . GLY A 1 268 ? 10.861 -13.875 -20.237 1.00 76.62 268 GLY A C 1
ATOM 2040 O O . GLY A 1 268 ? 10.073 -14.004 -21.176 1.00 76.62 268 GLY A O 1
ATOM 2041 N N . VAL A 1 269 ? 10.429 -13.708 -18.981 1.00 82.50 269 VAL A N 1
ATOM 2042 C CA . VAL A 1 269 ? 9.007 -13.485 -18.670 1.00 82.50 269 VAL A CA 1
ATOM 2043 C C . VAL A 1 269 ? 8.547 -12.178 -19.306 1.00 82.50 269 VAL A C 1
ATOM 2045 O O . VAL A 1 269 ? 9.167 -11.131 -19.123 1.00 82.50 269 VAL A O 1
ATOM 2048 N N . ASN A 1 270 ? 7.425 -12.221 -20.032 1.00 82.94 270 ASN A N 1
ATOM 2049 C CA . ASN A 1 270 ? 6.846 -11.008 -20.598 1.00 82.94 270 ASN A CA 1
ATOM 2050 C C . ASN A 1 270 ? 6.468 -10.038 -19.455 1.00 82.94 270 ASN A C 1
ATOM 2052 O O . ASN A 1 270 ? 5.683 -10.422 -18.580 1.00 82.94 270 ASN A O 1
ATOM 2056 N N . PRO A 1 271 ? 6.961 -8.785 -19.461 1.00 84.00 271 PRO A N 1
ATOM 2057 C CA . PRO A 1 271 ? 6.700 -7.824 -18.391 1.00 84.00 271 PRO A CA 1
ATOM 2058 C C . PRO A 1 271 ? 5.216 -7.547 -18.148 1.00 84.00 271 PRO A C 1
ATOM 2060 O O . PRO A 1 271 ? 4.841 -7.177 -17.041 1.00 84.00 271 PRO A O 1
ATOM 2063 N N . ALA A 1 272 ? 4.350 -7.766 -19.142 1.00 83.00 272 ALA A N 1
ATOM 2064 C CA . ALA A 1 272 ? 2.908 -7.668 -18.958 1.00 83.00 272 ALA A CA 1
ATOM 2065 C C . ALA A 1 272 ? 2.388 -8.642 -17.882 1.00 83.00 272 ALA A C 1
ATOM 2067 O O . ALA A 1 272 ? 1.520 -8.264 -17.100 1.00 83.00 272 ALA A O 1
ATOM 2068 N N . TYR A 1 273 ? 2.943 -9.858 -17.783 1.00 82.88 273 TYR A N 1
ATOM 2069 C CA . TYR A 1 273 ? 2.585 -10.807 -16.719 1.00 82.88 273 TYR A CA 1
ATOM 2070 C C . TYR A 1 273 ? 3.112 -10.372 -15.354 1.00 82.88 273 TYR A C 1
ATOM 2072 O O . TYR A 1 273 ? 2.451 -10.607 -14.343 1.00 82.88 273 TYR A O 1
ATOM 2080 N N . ILE A 1 274 ? 4.267 -9.704 -15.327 1.00 84.94 274 ILE A N 1
ATOM 2081 C CA . ILE A 1 274 ? 4.828 -9.124 -14.106 1.00 84.94 274 ILE A CA 1
ATOM 2082 C C . ILE A 1 274 ? 3.896 -8.028 -13.584 1.00 84.94 274 ILE A C 1
ATOM 2084 O O . ILE A 1 274 ? 3.499 -8.066 -12.425 1.00 84.94 274 ILE A O 1
ATOM 2088 N N . VAL A 1 275 ? 3.475 -7.109 -14.458 1.00 83.50 275 VAL A N 1
ATOM 2089 C CA . VAL A 1 275 ? 2.530 -6.032 -14.120 1.00 83.50 275 VAL A CA 1
ATOM 2090 C C . VAL A 1 275 ? 1.163 -6.583 -13.713 1.00 83.50 275 VAL A C 1
ATOM 2092 O O . VAL A 1 275 ? 0.571 -6.093 -12.758 1.00 83.50 275 VAL A O 1
ATOM 2095 N N . ALA A 1 276 ? 0.663 -7.615 -14.397 1.00 82.50 276 ALA A N 1
ATOM 2096 C CA . ALA A 1 276 ? -0.622 -8.233 -14.071 1.00 82.50 276 ALA A CA 1
ATOM 2097 C C . ALA A 1 276 ? -0.624 -8.977 -12.722 1.00 82.50 276 ALA A C 1
ATOM 2099 O O . ALA A 1 276 ? -1.694 -9.206 -12.162 1.00 82.50 276 ALA A O 1
ATOM 2100 N N . SER A 1 277 ? 0.552 -9.362 -12.216 1.00 79.69 277 SER A N 1
ATOM 2101 C CA . SER A 1 277 ? 0.712 -10.106 -10.958 1.00 79.69 277 SER A CA 1
ATOM 2102 C C . SER A 1 277 ? 1.216 -9.238 -9.797 1.00 79.69 277 SER A C 1
ATOM 2104 O O . SER A 1 277 ? 1.485 -9.780 -8.724 1.00 79.69 277 SER A O 1
ATOM 2106 N N . ALA A 1 278 ? 1.400 -7.934 -10.033 1.00 68.44 278 ALA A N 1
ATOM 2107 C CA . ALA A 1 278 ? 1.967 -6.967 -9.093 1.00 68.44 278 ALA A CA 1
ATOM 2108 C C . ALA A 1 278 ? 1.037 -6.606 -7.925 1.00 68.44 278 ALA A C 1
ATOM 2110 O O . ALA A 1 278 ? -0.201 -6.588 -8.112 1.00 68.44 278 ALA A O 1
#

Secondary structure (DSSP, 8-state):
-GGGHHHHHHHHHHHHHHTT--THHHHHHHHHHHHHTTTT-TT-HHHHHHHHHTTT-EETTEE--HHHHHHHHHHHHHHHHHHHHHHHHTSS--GGG-HHHHHHHTSHHHHHHHHS-----TTPPPPHHHHHHHHHHHHHHHHHHHHHH-GGGSPEETTEEPPHHHHHHHHHHHHHHHHHHHHT--HHHHTTSHHHHHHHHHHHHHHHHHHHHHHHHHHTHHHHHHHHHHHHHH-TTHHHHHHHHHHHHHT-HHHHHHHHHHHHHHTT--HHHHHHT-

Foldseek 3Di:
DLCVLVVCLVQLLLVQVVVLHDSQLVSVLSSVLSVLVLQLALLHLQLLLLLVLQQPPDDVNHRCASVNLNVPSNVVSVVVSVVSNVVSSPPDDRLVPDPVNVVQCVDVVSVCVRNNDDVHCVPPDDDVLVVVLVVLVVVLSVVLSVCRVDVVVADDDPNHGDRSVVSSVVSVVVSVVVSCVRNVDDPVVQCVDPVNVVVVVVVVLLVVLLVVLQVVCVVCVVVCLVVVLVVCVVPVLVLLVQLVVQCVVSVDSNSSCSNRVNSCVVSPRNVVSVSVSD

Sequence (278 aa):
TGHVVYTILPIIYDVAIKNNIRPERPMAASTIGSQMGIIASPVSVAVVSLVAMLGDVTINGKHLSFVDLLAITIPSTLIGILCIGIFSWYRGKDLDKDPEFQSFIAKPENRKYVYGDTATLLNKKLPASNWLAMWIFLASIAVVASLGAFSWLRPVFDGKPLSMVLVIQIFMLLAGALIIIFTDTKPASISKNEVFRSGMIAIVAVYGIAWMAETMFGAHLEQIEGVLGSLVKEYPWAYAVVLLLVSKFVNSQAAALAAVVPLALMIGVNPAYIVASA

Mean predicted aligned error: 8.06 Å

Solvent-accessible surface area (backbone atoms only — not comparable to full-atom values): 15316 Å² total; per-residue (Å²): 119,36,68,63,39,66,79,44,45,65,56,51,36,53,56,25,49,75,69,65,36,57,35,71,27,61,48,56,35,45,49,53,40,31,46,48,47,43,55,45,34,83,86,22,64,42,43,49,49,50,35,59,75,38,49,92,44,64,59,95,85,36,60,59,44,61,54,59,52,41,67,51,31,35,57,53,42,49,51,52,43,49,51,43,43,58,56,26,70,70,54,71,68,56,49,95,73,27,68,66,56,47,62,51,45,67,41,69,69,47,32,43,69,74,69,42,90,64,91,62,68,77,92,56,84,74,60,70,45,59,55,50,40,48,51,47,48,52,51,40,50,54,51,48,38,48,41,56,67,34,60,84,74,32,63,68,55,97,92,38,53,57,52,69,69,58,52,47,52,54,45,53,52,47,34,52,50,51,34,36,72,74,44,75,51,60,71,77,52,51,72,68,33,65,69,47,45,54,47,54,53,47,50,55,52,46,50,53,49,39,52,51,46,47,52,52,48,64,76,39,40,73,62,49,42,60,55,50,31,54,48,37,73,77,36,62,70,53,52,46,56,51,51,51,51,46,25,63,76,58,73,31,66,45,48,29,47,65,56,46,49,62,54,39,52,71,52,61,52,60,62,65,58,54,62,74,57,105